Protein AF-A0A4W5L860-F1 (afdb_monomer_lite)

pLDDT: mean 75.14, std 16.26, range [28.67, 92.19]

Organism: NCBI:txid62062

Foldseek 3Di:
DDDPPDPPQDDPPPCVVVLVLQQDADPFFFPPADRDPCLVVVVLPPDDDDDDDDDPPPDQPQVVVQVVCCVVRPSDHRDGDRDDPVVDDPVVVVSDDDDDDDDDDDDDDPVVVVVVVVLVVVQVSCVSRSSHDHAAPDWDWDPPPHTDIDGDHDDALQPPPDAAEDEDAQQDFLLVVVCCQCVPPNRNFDFKWKWFQDPNDIDTQAGDPDPVVRVVNVVRRRPGCVRVVDDAQTWIFIDGPVNPPTTHIHTYHHPDD

Structure (mmCIF, N/CA/C/O backbone):
data_AF-A0A4W5L860-F1
#
_entry.id   AF-A0A4W5L860-F1
#
loop_
_atom_site.group_PDB
_atom_site.id
_atom_site.type_symbol
_atom_site.label_atom_id
_atom_site.label_alt_id
_atom_site.label_comp_id
_atom_site.label_asym_id
_atom_site.label_entity_id
_atom_site.label_seq_id
_atom_site.pdbx_PDB_ins_code
_atom_site.Cartn_x
_atom_site.Cartn_y
_atom_site.Cartn_z
_atom_site.occupancy
_atom_site.B_iso_or_equiv
_atom_site.auth_seq_id
_atom_site.auth_comp_id
_atom_site.auth_asym_id
_atom_site.auth_atom_id
_atom_site.pdbx_PDB_model_num
ATOM 1 N N . MET A 1 1 ? 29.764 -27.704 -31.185 1.00 33.00 1 MET A N 1
ATOM 2 C CA . MET A 1 1 ? 29.451 -26.271 -31.032 1.00 33.00 1 MET A CA 1
ATOM 3 C C . MET A 1 1 ? 28.029 -26.197 -30.517 1.00 33.00 1 MET A C 1
ATOM 5 O O . MET A 1 1 ? 27.113 -26.490 -31.273 1.00 33.00 1 MET A O 1
ATOM 9 N N . ALA A 1 2 ? 27.865 -25.991 -29.211 1.00 28.67 2 ALA A N 1
ATOM 10 C CA . ALA A 1 2 ? 26.550 -25.785 -28.621 1.00 28.67 2 ALA A CA 1
ATOM 11 C C . ALA A 1 2 ? 26.075 -24.397 -29.055 1.00 28.67 2 ALA A C 1
ATOM 13 O O . ALA A 1 2 ? 26.792 -23.416 -28.879 1.00 28.67 2 ALA A O 1
ATOM 14 N N . VAL A 1 3 ? 24.928 -24.346 -29.719 1.00 33.28 3 VAL A N 1
ATOM 15 C CA . VAL A 1 3 ? 24.241 -23.096 -30.033 1.00 33.28 3 VAL A CA 1
ATOM 16 C C . VAL A 1 3 ? 23.617 -22.641 -28.720 1.00 33.28 3 VAL A C 1
ATOM 18 O O . VAL A 1 3 ? 22.704 -23.304 -28.229 1.00 33.28 3 VAL A O 1
ATOM 21 N N . ASP A 1 4 ? 24.159 -21.578 -28.125 1.00 35.78 4 ASP A N 1
ATOM 22 C CA . ASP A 1 4 ? 23.530 -20.879 -27.006 1.00 35.78 4 ASP A CA 1
ATOM 23 C C . ASP A 1 4 ? 22.123 -20.466 -27.444 1.00 35.78 4 ASP A C 1
ATOM 25 O O . ASP A 1 4 ? 21.940 -19.609 -28.311 1.00 35.78 4 ASP A O 1
ATOM 29 N N . GLY A 1 5 ? 21.116 -21.131 -26.884 1.00 34.84 5 GLY A N 1
ATOM 30 C CA . GLY A 1 5 ? 19.716 -20.777 -27.059 1.00 34.84 5 GLY A CA 1
ATOM 31 C C . GLY A 1 5 ? 19.402 -19.531 -26.243 1.00 34.84 5 GLY A C 1
ATOM 32 O O . GLY A 1 5 ? 18.751 -19.632 -25.209 1.00 34.84 5 GLY A O 1
ATOM 33 N N . GLY A 1 6 ? 19.890 -18.370 -26.685 1.00 37.47 6 GLY A N 1
ATOM 34 C CA . GLY A 1 6 ? 19.494 -17.083 -26.123 1.00 37.47 6 GLY A CA 1
ATOM 35 C C . GLY A 1 6 ? 17.981 -16.914 -26.245 1.00 37.47 6 GLY A C 1
ATOM 36 O O . GLY A 1 6 ? 17.416 -17.108 -27.325 1.00 37.47 6 GLY A O 1
ATOM 37 N N . ASP A 1 7 ? 17.317 -16.589 -25.134 1.00 49.84 7 ASP A N 1
ATOM 38 C CA . ASP A 1 7 ? 15.890 -16.285 -25.118 1.00 49.84 7 ASP A CA 1
ATOM 39 C C . ASP A 1 7 ? 15.634 -15.143 -26.113 1.00 49.84 7 ASP A C 1
ATOM 41 O O . ASP A 1 7 ? 16.025 -14.000 -25.886 1.00 49.84 7 ASP A O 1
ATOM 45 N N . SER A 1 8 ? 15.007 -15.464 -27.251 1.00 53.81 8 SER A N 1
ATOM 46 C CA . SER A 1 8 ? 14.755 -14.580 -28.413 1.00 53.81 8 SER A CA 1
ATOM 47 C C . SER A 1 8 ? 14.013 -13.264 -28.110 1.00 53.81 8 SER A C 1
ATOM 49 O O . SER A 1 8 ? 13.670 -12.505 -29.015 1.00 53.81 8 SER A O 1
ATOM 51 N N . ARG A 1 9 ? 13.708 -13.014 -26.836 1.00 64.75 9 ARG A N 1
ATOM 52 C CA . ARG A 1 9 ? 12.918 -11.908 -26.305 1.00 64.75 9 ARG A CA 1
ATOM 53 C C . ARG A 1 9 ? 13.779 -10.810 -25.682 1.00 64.75 9 ARG A C 1
ATOM 55 O O . ARG A 1 9 ? 13.245 -9.724 -25.452 1.00 64.75 9 ARG A O 1
ATOM 62 N N . ASP A 1 10 ? 15.057 -11.057 -25.396 1.00 77.38 10 ASP A N 1
ATOM 63 C CA . ASP A 1 10 ? 15.979 -10.045 -24.873 1.00 77.38 10 ASP A CA 1
ATOM 64 C C . ASP A 1 10 ? 16.921 -9.553 -25.982 1.00 77.38 10 ASP A C 1
ATOM 66 O O . ASP A 1 10 ? 17.687 -10.328 -26.552 1.00 77.38 10 ASP A O 1
ATOM 70 N N . TRP A 1 11 ? 16.807 -8.274 -26.348 1.00 85.94 11 TRP A N 1
ATOM 71 C CA . TRP A 1 11 ? 17.615 -7.664 -27.407 1.00 85.94 11 TRP A CA 1
ATOM 72 C C . TRP A 1 11 ? 18.744 -6.827 -26.816 1.00 85.94 11 TRP A C 1
ATOM 74 O O . TRP A 1 11 ? 18.655 -6.327 -25.693 1.00 85.94 11 TRP A O 1
ATOM 84 N N . ASP A 1 12 ? 19.806 -6.631 -27.597 1.00 87.75 12 ASP A N 1
ATOM 85 C CA . ASP A 1 12 ? 20.970 -5.896 -27.118 1.00 87.75 12 ASP A CA 1
ATOM 86 C C . ASP A 1 12 ? 20.603 -4.472 -26.666 1.00 87.75 12 ASP A C 1
ATOM 88 O O . ASP A 1 12 ? 19.827 -3.749 -27.297 1.00 87.75 12 ASP A O 1
ATOM 92 N N . GLY A 1 13 ? 21.131 -4.092 -25.508 1.00 86.31 13 GLY A N 1
ATOM 93 C CA . GLY A 1 13 ? 20.874 -2.809 -24.871 1.00 86.31 13 GLY A CA 1
ATOM 94 C C . GLY A 1 13 ? 19.495 -2.618 -24.227 1.00 86.31 13 GLY A C 1
ATOM 95 O O . GLY A 1 13 ? 19.252 -1.549 -23.657 1.00 86.31 13 GLY A O 1
ATOM 96 N N . ARG A 1 14 ? 18.607 -3.623 -24.239 1.00 86.50 14 ARG A N 1
ATOM 97 C CA . ARG A 1 14 ? 17.259 -3.544 -23.645 1.00 86.50 14 ARG A CA 1
ATOM 98 C C . ARG A 1 14 ? 17.257 -3.040 -22.197 1.00 86.50 14 ARG A C 1
ATOM 100 O O . ARG A 1 14 ? 16.432 -2.203 -21.831 1.00 86.50 14 ARG A O 1
ATOM 107 N N . TRP A 1 15 ? 18.206 -3.511 -21.391 1.00 88.94 15 TRP A N 1
ATOM 108 C CA . TRP A 1 15 ? 18.298 -3.223 -19.955 1.00 88.94 15 TRP A CA 1
ATOM 109 C C . TRP A 1 15 ? 19.314 -2.134 -19.588 1.00 88.94 15 TRP A C 1
ATOM 111 O O . TRP A 1 15 ? 19.598 -1.932 -18.410 1.00 88.94 15 TRP A O 1
ATOM 121 N N . ASN A 1 16 ? 19.844 -1.387 -20.563 1.00 91.69 16 ASN A N 1
ATOM 122 C CA . ASN A 1 16 ? 20.923 -0.414 -20.342 1.00 91.69 16 ASN A CA 1
ATOM 123 C C . ASN A 1 16 ? 20.612 0.644 -19.275 1.00 91.69 16 ASN A C 1
ATOM 125 O O . ASN A 1 16 ? 21.513 1.093 -18.570 1.00 91.69 16 ASN A O 1
ATOM 129 N N . HIS A 1 17 ? 19.353 1.067 -19.150 1.00 92.19 17 HIS A N 1
ATOM 130 C CA . HIS A 1 17 ? 18.959 2.040 -18.129 1.00 92.19 17 HIS A CA 1
ATOM 13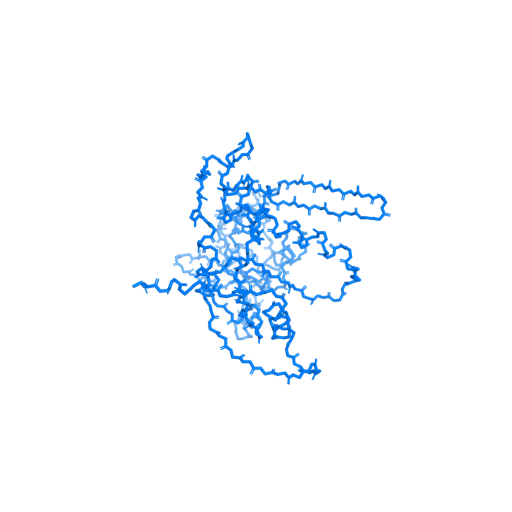1 C C . HIS A 1 17 ? 18.958 1.441 -16.722 1.00 92.19 17 HIS A C 1
ATOM 133 O O . HIS A 1 17 ? 19.384 2.112 -15.791 1.00 92.19 17 HIS A O 1
ATOM 139 N N . VAL A 1 18 ? 18.533 0.184 -16.579 1.00 89.06 18 VAL A N 1
ATOM 140 C CA . VAL A 1 18 ? 18.471 -0.519 -15.289 1.00 89.06 18 VAL A CA 1
ATOM 141 C C . VAL A 1 18 ? 19.875 -0.903 -14.824 1.00 89.06 18 VAL A C 1
ATOM 143 O O . VAL A 1 18 ? 20.243 -0.641 -13.682 1.00 89.06 18 VAL A O 1
ATOM 146 N N . LYS A 1 19 ? 20.701 -1.423 -15.739 1.00 87.88 19 LYS A N 1
ATOM 147 C CA . LYS A 1 19 ? 22.097 -1.807 -15.477 1.00 87.88 19 LYS A CA 1
ATOM 148 C C . LYS A 1 19 ? 22.927 -0.682 -14.863 1.00 87.88 19 LYS A C 1
ATOM 150 O O . LYS A 1 19 ? 23.717 -0.924 -13.962 1.00 87.88 19 LYS A O 1
ATOM 155 N N . LYS A 1 20 ? 22.701 0.571 -15.275 1.00 90.56 20 LYS A N 1
ATOM 156 C CA . LYS A 1 20 ? 23.398 1.738 -14.705 1.00 90.56 20 LYS A CA 1
ATOM 157 C C . LYS A 1 20 ? 23.212 1.890 -13.195 1.00 90.56 20 LYS A C 1
ATOM 159 O O . LYS A 1 20 ? 24.096 2.465 -12.573 1.00 90.56 20 LYS A O 1
ATOM 164 N N . PHE A 1 21 ? 22.097 1.413 -12.644 1.00 89.56 21 PHE A N 1
ATOM 165 C CA . PHE A 1 21 ? 21.825 1.450 -11.209 1.00 89.56 21 PHE A CA 1
ATOM 166 C C . PHE A 1 21 ? 22.299 0.182 -10.495 1.00 89.56 21 PHE A C 1
ATOM 168 O O . PHE A 1 21 ? 22.776 0.280 -9.376 1.00 89.56 21 PHE A O 1
ATOM 175 N N . LEU A 1 22 ? 22.206 -0.989 -11.134 1.00 88.19 22 LEU A N 1
ATOM 176 C CA . LEU A 1 22 ? 22.573 -2.273 -10.515 1.00 88.19 22 LEU A CA 1
ATOM 177 C C . LEU A 1 22 ? 24.079 -2.570 -10.548 1.00 88.19 22 LEU A C 1
ATOM 179 O O . LEU A 1 22 ? 24.592 -3.249 -9.670 1.00 88.19 22 LEU A O 1
ATOM 183 N N . GLU A 1 23 ? 24.797 -2.072 -11.552 1.00 88.94 23 GLU A N 1
ATOM 184 C CA . GLU A 1 23 ? 26.205 -2.425 -11.786 1.00 88.94 23 GLU A CA 1
ATOM 185 C C . GLU A 1 23 ? 27.183 -1.362 -11.263 1.00 88.94 23 GLU A C 1
ATOM 187 O O . GLU A 1 23 ? 28.398 -1.538 -11.349 1.00 88.94 23 GLU A O 1
ATOM 192 N N . ARG A 1 24 ? 26.684 -0.219 -10.774 1.00 87.75 24 ARG A N 1
ATOM 193 C CA . ARG A 1 24 ? 27.521 0.927 -10.393 1.00 87.75 24 ARG A CA 1
ATOM 194 C C . ARG A 1 24 ? 27.108 1.470 -9.028 1.00 87.75 24 ARG A C 1
ATOM 196 O O . ARG A 1 24 ? 25.951 1.854 -8.874 1.00 87.75 24 ARG A O 1
ATOM 203 N N . PRO A 1 25 ? 28.036 1.574 -8.063 1.00 87.62 25 PRO A N 1
ATOM 204 C CA . PRO A 1 25 ? 27.749 2.232 -6.800 1.00 87.62 25 PRO A CA 1
ATOM 205 C C . PRO A 1 25 ? 27.726 3.757 -6.972 1.00 87.62 25 PRO A C 1
ATOM 207 O O . PRO A 1 25 ? 28.255 4.314 -7.939 1.00 87.62 25 PRO A O 1
ATOM 210 N N . GLY A 1 26 ? 27.140 4.447 -6.000 1.00 89.19 26 GLY A N 1
ATOM 211 C CA . GLY A 1 26 ? 27.061 5.902 -5.961 1.00 89.19 26 GLY A CA 1
ATOM 212 C C . GLY A 1 26 ? 27.006 6.422 -4.524 1.00 89.19 26 GLY A C 1
ATOM 213 O O . GLY A 1 26 ? 26.764 5.656 -3.602 1.00 89.19 26 GLY A O 1
ATOM 214 N N . PRO A 1 27 ? 27.189 7.732 -4.304 1.00 91.19 27 PRO A N 1
ATOM 215 C CA . PRO A 1 27 ? 27.251 8.316 -2.958 1.00 91.19 27 PRO A CA 1
ATOM 216 C C . PRO A 1 27 ? 25.932 8.244 -2.166 1.00 91.19 27 PRO A C 1
ATOM 218 O O . PRO A 1 27 ? 25.914 8.575 -0.986 1.00 91.19 27 PRO A O 1
ATOM 221 N N . PHE A 1 28 ? 24.833 7.843 -2.810 1.00 91.12 28 PHE A N 1
ATOM 222 C CA . PHE A 1 28 ? 23.493 7.759 -2.222 1.00 91.12 28 PHE A CA 1
ATOM 223 C C . PHE A 1 28 ? 22.927 6.330 -2.221 1.00 91.12 28 PHE A C 1
ATOM 225 O O . PHE A 1 28 ? 21.720 6.153 -2.041 1.00 91.12 28 PHE A O 1
ATOM 232 N N . THR A 1 29 ? 23.762 5.319 -2.481 1.00 89.25 29 THR A N 1
ATOM 233 C CA . THR A 1 29 ? 23.318 3.922 -2.456 1.00 89.25 29 THR A CA 1
ATOM 234 C C . THR A 1 29 ? 22.977 3.479 -1.040 1.00 89.25 29 THR A C 1
ATOM 236 O O . THR A 1 29 ? 23.500 4.029 -0.068 1.00 89.25 29 THR A O 1
ATOM 239 N N . HIS A 1 30 ? 22.098 2.483 -0.912 1.00 88.25 30 HIS A N 1
ATOM 240 C CA . HIS A 1 30 ? 21.838 1.871 0.389 1.00 88.25 30 HIS A CA 1
ATOM 241 C C . HIS A 1 30 ? 23.140 1.271 0.958 1.00 88.25 30 HIS A C 1
ATOM 243 O O . HIS A 1 30 ? 23.958 0.783 0.174 1.00 88.25 30 HIS A O 1
ATOM 249 N N . PRO A 1 31 ? 23.349 1.271 2.288 1.00 87.12 31 PRO A N 1
ATOM 250 C CA . PRO A 1 31 ? 24.532 0.656 2.896 1.00 87.12 31 PRO A CA 1
ATOM 251 C C . PRO A 1 31 ? 24.731 -0.818 2.515 1.00 87.12 31 PRO A C 1
ATOM 253 O O . PRO A 1 31 ? 25.862 -1.248 2.326 1.00 87.12 31 PRO A O 1
ATOM 256 N N . ASP A 1 32 ? 23.631 -1.551 2.338 1.00 86.69 32 ASP A N 1
ATOM 257 C CA . ASP A 1 32 ? 23.636 -2.976 1.967 1.00 86.69 32 ASP A CA 1
ATOM 258 C C . ASP A 1 32 ? 23.661 -3.216 0.443 1.00 86.69 32 ASP A C 1
ATOM 260 O O . ASP A 1 32 ? 23.363 -4.315 -0.023 1.00 86.69 32 ASP A O 1
ATOM 264 N N . PHE A 1 33 ? 23.925 -2.183 -0.362 1.00 87.50 33 PHE A N 1
ATOM 265 C CA . PHE A 1 33 ? 23.982 -2.323 -1.814 1.00 87.50 33 PHE A CA 1
ATOM 266 C C . PHE A 1 33 ? 25.318 -2.904 -2.274 1.00 87.50 33 PHE A C 1
ATOM 268 O O . PHE A 1 33 ? 26.372 -2.304 -2.051 1.00 87.50 33 PHE A O 1
ATOM 275 N N . GLU A 1 34 ? 25.260 -3.999 -3.029 1.00 83.81 34 GLU A N 1
ATOM 276 C CA . GLU A 1 34 ? 26.416 -4.556 -3.726 1.00 83.81 34 GLU A CA 1
ATOM 277 C C . GLU A 1 34 ? 26.202 -4.499 -5.248 1.00 83.81 34 GLU A C 1
ATOM 279 O O . GLU A 1 34 ? 25.226 -5.060 -5.756 1.00 83.81 34 GLU A O 1
ATOM 284 N N . PRO A 1 35 ? 27.089 -3.827 -6.007 1.00 85.81 35 PRO A N 1
ATOM 285 C CA . PRO A 1 35 ? 26.964 -3.765 -7.455 1.00 85.81 35 PRO A CA 1
ATOM 286 C C . PRO A 1 35 ? 27.206 -5.148 -8.071 1.00 85.81 35 PRO A C 1
ATOM 288 O O . PRO A 1 35 ? 28.240 -5.770 -7.830 1.00 85.81 35 PRO A O 1
ATOM 291 N N . SER A 1 36 ? 26.280 -5.615 -8.907 1.00 81.81 36 SER A N 1
ATOM 292 C CA . SER A 1 36 ? 26.351 -6.947 -9.515 1.00 81.81 36 SER A CA 1
ATOM 293 C C . SER A 1 36 ? 25.802 -6.954 -10.940 1.00 81.81 36 SER A C 1
ATOM 295 O O . SER A 1 36 ? 24.754 -6.377 -11.231 1.00 81.81 36 SER A O 1
ATOM 297 N N . THR A 1 37 ? 26.498 -7.658 -11.837 1.00 75.38 37 THR A N 1
ATOM 298 C CA . THR A 1 37 ? 26.023 -7.942 -13.202 1.00 75.38 37 THR A CA 1
ATOM 299 C C . THR A 1 37 ? 24.983 -9.065 -13.237 1.00 75.38 37 THR A C 1
ATOM 301 O O . THR A 1 37 ? 24.286 -9.225 -14.237 1.00 75.38 37 THR A O 1
ATOM 304 N N . GLU A 1 38 ? 24.863 -9.834 -12.150 1.00 73.38 38 GLU A N 1
ATOM 305 C CA . GLU A 1 38 ? 23.920 -10.949 -12.002 1.00 73.38 38 GLU A CA 1
ATOM 306 C C . GLU A 1 38 ? 22.595 -10.517 -11.364 1.00 73.38 38 GLU A C 1
ATOM 308 O O . GLU A 1 38 ? 21.580 -11.169 -11.594 1.00 73.38 38 GLU A O 1
ATOM 313 N N . ALA A 1 39 ? 22.549 -9.371 -10.673 1.00 67.62 39 ALA A N 1
ATOM 314 C CA . ALA A 1 39 ? 21.332 -8.852 -10.034 1.00 67.62 39 ALA A CA 1
ATOM 315 C C . ALA A 1 39 ? 20.153 -8.667 -11.011 1.00 67.62 39 ALA A C 1
ATOM 317 O O . ALA A 1 39 ? 18.992 -8.714 -10.614 1.00 67.62 39 ALA A O 1
ATOM 318 N N . LEU A 1 40 ? 20.424 -8.479 -12.310 1.00 67.25 40 LEU A N 1
ATOM 319 C CA . LEU A 1 40 ? 19.384 -8.430 -13.342 1.00 67.25 40 LEU A CA 1
ATOM 320 C C . LEU A 1 40 ? 18.714 -9.803 -13.551 1.00 67.25 40 LEU A C 1
ATOM 322 O O . LEU A 1 40 ? 17.515 -9.868 -13.811 1.00 67.25 40 LEU A O 1
ATOM 326 N N . SER A 1 41 ? 19.470 -10.898 -13.428 1.00 62.19 41 SER A N 1
ATOM 327 C CA . SER A 1 41 ? 18.983 -12.268 -13.637 1.00 62.19 41 SER A CA 1
ATOM 328 C C . SER A 1 41 ? 18.002 -12.728 -12.549 1.00 62.19 41 SER A C 1
ATOM 330 O O . SER A 1 41 ? 17.086 -13.507 -12.832 1.00 62.19 41 SER A O 1
ATOM 332 N N . ASP A 1 42 ? 18.092 -12.154 -11.348 1.00 59.41 42 ASP A N 1
ATOM 333 C CA . ASP A 1 42 ? 17.152 -12.402 -10.251 1.00 59.41 42 ASP A CA 1
ATOM 334 C C . ASP A 1 42 ? 15.747 -11.849 -10.547 1.00 59.41 42 ASP A C 1
ATOM 336 O O . ASP A 1 42 ? 14.742 -12.443 -10.146 1.00 59.41 42 ASP A O 1
ATOM 340 N N . PHE A 1 43 ? 15.635 -10.778 -11.347 1.00 57.62 43 PHE A N 1
ATOM 341 C CA . PHE A 1 43 ? 14.334 -10.255 -11.792 1.00 57.62 43 PHE A CA 1
ATOM 342 C C . PHE A 1 43 ? 13.598 -11.209 -12.746 1.00 57.62 43 PHE A C 1
ATOM 344 O O . PHE A 1 43 ? 12.369 -11.158 -12.830 1.00 57.62 43 PHE A O 1
ATOM 351 N N . HIS A 1 44 ? 14.316 -12.092 -13.448 1.00 52.97 44 HIS A N 1
ATOM 352 C CA . HIS A 1 44 ? 13.722 -13.036 -14.401 1.00 52.97 44 HIS A CA 1
ATOM 353 C C . HIS A 1 44 ? 13.081 -14.266 -13.729 1.00 52.97 44 HIS A C 1
ATOM 355 O O . HIS A 1 44 ? 12.228 -14.907 -14.341 1.00 52.97 44 HIS A O 1
ATOM 361 N N . HIS A 1 45 ? 13.421 -14.574 -12.471 1.00 45.94 45 HIS A N 1
ATOM 362 C CA . HIS A 1 45 ? 13.001 -15.805 -11.782 1.00 45.94 45 HIS A CA 1
ATOM 363 C C . HIS A 1 45 ? 11.675 -15.703 -10.998 1.00 45.94 45 HIS A C 1
ATOM 365 O O . HIS A 1 45 ? 11.271 -16.655 -10.323 1.00 45.94 45 HIS A O 1
ATOM 371 N N . ILE A 1 46 ? 10.936 -14.593 -11.098 1.00 45.41 46 ILE A N 1
ATOM 372 C CA . ILE A 1 46 ? 9.626 -14.432 -10.439 1.00 45.41 46 ILE A CA 1
ATOM 373 C C . ILE A 1 46 ? 8.537 -15.140 -11.272 1.00 45.41 46 ILE A C 1
ATOM 375 O O . ILE A 1 46 ? 7.721 -14.509 -11.941 1.00 45.41 46 ILE A O 1
ATOM 379 N N . HIS A 1 47 ? 8.523 -16.474 -11.259 1.00 37.47 47 HIS A N 1
ATOM 380 C CA . HIS A 1 47 ? 7.629 -17.277 -12.102 1.00 37.47 47 HIS A CA 1
ATOM 381 C C . HIS A 1 47 ? 6.187 -17.398 -11.578 1.00 37.47 47 HIS A C 1
ATOM 383 O O . HIS A 1 47 ? 5.929 -17.558 -10.382 1.00 37.47 47 HIS A O 1
ATOM 389 N N . GLY A 1 48 ? 5.235 -17.410 -12.517 1.00 34.47 48 GLY A N 1
ATOM 390 C CA . GLY A 1 48 ? 3.852 -17.846 -12.316 1.00 34.47 48 GLY A CA 1
ATOM 391 C C . GLY A 1 48 ? 3.189 -18.207 -13.653 1.00 34.47 48 GLY A C 1
ATOM 392 O O . GLY A 1 48 ? 3.076 -17.378 -14.550 1.00 34.47 48 GLY A O 1
ATOM 393 N N . SER A 1 49 ? 2.819 -19.474 -13.823 1.00 31.05 49 SER A N 1
ATOM 394 C CA . SER A 1 49 ? 2.326 -20.108 -15.062 1.00 31.05 49 SER A CA 1
ATOM 395 C C . SER A 1 49 ? 1.100 -19.424 -15.706 1.00 31.05 49 SER A C 1
ATOM 397 O O . SER A 1 49 ? 0.245 -18.897 -15.002 1.00 31.05 49 SER A O 1
ATOM 399 N N . SER A 1 50 ? 1.015 -19.456 -17.048 1.00 35.66 50 SER A N 1
ATOM 400 C CA . SER A 1 50 ? 0.040 -18.720 -17.884 1.00 35.66 50 SER A CA 1
ATOM 401 C C . SER A 1 50 ? -0.760 -19.633 -18.836 1.00 35.66 50 SER A C 1
ATOM 403 O O . SER A 1 50 ? -0.266 -20.689 -19.232 1.00 35.66 50 SER A O 1
ATOM 405 N N . PHE A 1 51 ? -1.971 -19.203 -19.224 1.00 29.48 51 PHE A N 1
ATOM 406 C CA . PHE A 1 51 ? -2.822 -19.754 -20.297 1.00 29.48 51 PHE A CA 1
ATOM 407 C C . PHE A 1 51 ? -3.564 -18.593 -21.005 1.00 29.48 51 PHE A C 1
ATOM 409 O O . PHE A 1 51 ? -3.950 -17.635 -20.340 1.00 29.48 51 PHE A O 1
ATOM 416 N N . SER A 1 52 ? -3.750 -18.650 -22.334 1.00 37.62 52 SER A N 1
ATOM 417 C CA . SER A 1 52 ? -4.148 -17.510 -23.193 1.00 37.62 52 SER A CA 1
ATOM 418 C C . SER A 1 52 ? -5.508 -17.663 -23.908 1.00 37.62 52 SER A C 1
ATOM 420 O O . SER A 1 52 ? -5.900 -18.766 -24.285 1.00 37.62 52 SER A O 1
ATOM 422 N N . GLY A 1 53 ? -6.200 -16.535 -24.166 1.00 30.53 53 GLY A N 1
ATOM 423 C CA . GLY A 1 53 ? -7.356 -16.447 -25.085 1.00 30.53 53 GLY A CA 1
ATOM 424 C C . GLY A 1 53 ? -8.061 -15.069 -25.131 1.00 30.53 53 GLY A C 1
ATOM 425 O O . GLY A 1 53 ? -8.385 -14.503 -24.092 1.00 30.53 53 GLY A O 1
ATOM 426 N N . LEU A 1 54 ? -8.306 -14.529 -26.339 1.00 35.03 54 LEU A N 1
ATOM 427 C CA . LEU A 1 54 ? -8.835 -13.177 -26.640 1.00 35.03 54 LEU A CA 1
ATOM 428 C C . LEU A 1 54 ? -10.380 -13.041 -26.606 1.00 35.03 54 LEU A C 1
ATOM 430 O O . LEU A 1 54 ? -11.068 -13.813 -27.265 1.00 35.03 54 LEU A O 1
ATOM 434 N N . ALA A 1 55 ? -10.887 -11.966 -25.970 1.00 37.72 55 ALA A N 1
ATOM 435 C CA . ALA A 1 55 ? -12.125 -11.199 -26.271 1.00 37.72 55 ALA A CA 1
ATOM 436 C C . ALA A 1 55 ? -12.240 -10.002 -25.287 1.00 37.72 55 ALA A C 1
ATOM 438 O O . ALA A 1 55 ? -12.040 -10.199 -24.101 1.00 37.72 55 ALA A O 1
ATOM 439 N N . PHE A 1 56 ? -12.524 -8.758 -25.699 1.00 45.91 56 PHE A N 1
ATOM 440 C CA . PHE A 1 56 ? -12.244 -7.572 -24.845 1.00 45.91 56 PHE A CA 1
ATOM 441 C C . PHE A 1 56 ? -13.409 -6.979 -24.022 1.00 45.91 56 PHE A C 1
ATOM 443 O O . PHE A 1 56 ? -13.159 -6.141 -23.157 1.00 45.91 56 PHE A O 1
ATOM 450 N N . VAL A 1 57 ? -14.663 -7.396 -24.217 1.00 44.31 57 VAL A N 1
ATOM 451 C CA . VAL A 1 57 ? -15.818 -6.819 -23.493 1.00 44.31 57 VAL A CA 1
ATOM 452 C C . VAL A 1 57 ? -16.447 -7.872 -22.580 1.00 44.31 57 VAL A C 1
ATOM 454 O O . VAL A 1 57 ? -16.813 -8.945 -23.041 1.00 44.31 57 VAL A O 1
ATOM 457 N N . GLY A 1 58 ? -16.548 -7.570 -21.279 1.00 65.19 58 GLY A N 1
ATOM 458 C CA . GLY A 1 58 ? -17.128 -8.462 -20.259 1.00 65.19 58 GLY A CA 1
ATOM 459 C C . GLY A 1 58 ? -16.127 -9.338 -19.491 1.00 65.19 58 GLY A C 1
ATOM 460 O O . GLY A 1 58 ? -16.515 -9.976 -18.515 1.00 65.19 58 GLY A O 1
ATOM 461 N N . ARG A 1 59 ? -14.841 -9.342 -19.869 1.00 76.69 59 ARG A N 1
ATOM 462 C CA . ARG A 1 59 ? -13.789 -10.064 -19.132 1.00 76.69 59 ARG A CA 1
ATOM 463 C C . ARG A 1 59 ? -13.369 -9.348 -17.839 1.00 76.69 59 ARG A C 1
ATOM 465 O O . ARG A 1 59 ? -13.441 -8.114 -17.764 1.00 76.69 59 ARG A O 1
ATOM 472 N N . PRO A 1 60 ? -12.872 -10.095 -16.838 1.00 81.12 60 PRO A N 1
ATOM 473 C CA . PRO A 1 60 ? -12.245 -9.521 -15.657 1.00 81.12 60 PRO A CA 1
ATOM 474 C C . PRO A 1 60 ? -11.126 -8.531 -15.992 1.00 81.12 60 PRO A C 1
ATOM 476 O O . PRO A 1 60 ? -10.270 -8.783 -16.837 1.00 81.12 60 PRO A O 1
ATOM 479 N N . LYS A 1 61 ? -11.091 -7.401 -15.277 1.00 76.94 61 LYS A N 1
ATOM 480 C CA . LYS A 1 61 ? -10.072 -6.353 -15.485 1.00 76.94 61 LYS A CA 1
ATOM 481 C C . LYS A 1 61 ? -8.647 -6.856 -15.241 1.00 76.94 61 LYS A C 1
ATOM 483 O O . LYS A 1 61 ? -7.735 -6.373 -15.901 1.00 76.94 61 LYS A O 1
ATOM 488 N N . ALA A 1 62 ? -8.470 -7.787 -14.299 1.00 74.94 62 ALA A N 1
ATOM 489 C CA . ALA A 1 62 ? -7.171 -8.379 -13.989 1.00 74.94 62 ALA A CA 1
ATOM 490 C C . ALA A 1 62 ? -6.606 -9.127 -15.205 1.00 74.94 62 ALA A C 1
ATOM 492 O O . ALA A 1 62 ? -5.477 -8.863 -15.606 1.00 74.94 62 ALA A O 1
ATOM 493 N N . ASP A 1 63 ? -7.425 -9.970 -15.837 1.00 79.75 63 ASP A N 1
ATOM 494 C CA . ASP A 1 63 ? -7.022 -10.768 -16.999 1.00 79.75 63 ASP A CA 1
ATOM 495 C C . ASP A 1 63 ? -6.680 -9.881 -18.195 1.00 79.75 63 ASP A C 1
ATOM 497 O O . ASP A 1 63 ? -5.628 -10.032 -18.807 1.00 79.75 63 ASP A O 1
ATOM 501 N N . VAL A 1 64 ? -7.531 -8.891 -18.489 1.00 76.88 64 VAL A N 1
ATOM 502 C CA . VAL A 1 64 ? -7.297 -7.960 -19.605 1.00 76.88 64 VAL A CA 1
ATOM 503 C C . VAL A 1 64 ? -6.016 -7.148 -19.391 1.00 76.88 64 VAL A C 1
ATOM 505 O O . VAL A 1 64 ? -5.270 -6.916 -20.341 1.00 76.88 64 VAL A O 1
ATOM 508 N N . ALA A 1 65 ? -5.737 -6.728 -18.153 1.00 72.56 65 ALA A N 1
ATOM 509 C CA . ALA A 1 65 ? -4.510 -6.008 -17.827 1.00 72.56 65 ALA A CA 1
ATOM 510 C C . ALA A 1 65 ? -3.265 -6.898 -17.975 1.00 72.56 65 ALA A C 1
ATOM 512 O O . ALA A 1 65 ? -2.279 -6.463 -18.570 1.00 72.56 65 ALA A O 1
ATOM 513 N N . ALA A 1 66 ? -3.317 -8.139 -17.482 1.00 77.88 66 ALA A N 1
ATOM 514 C CA . ALA A 1 66 ? -2.214 -9.088 -17.599 1.00 77.88 66 ALA A CA 1
ATOM 515 C C . ALA A 1 66 ? -1.917 -9.433 -19.066 1.00 77.88 66 ALA A C 1
ATOM 517 O O . ALA A 1 66 ? -0.767 -9.342 -19.493 1.00 77.88 66 ALA A O 1
ATOM 518 N N . ASP A 1 67 ? -2.949 -9.733 -19.859 1.00 81.25 67 ASP A N 1
ATOM 519 C CA . ASP A 1 67 ? -2.821 -10.017 -21.292 1.00 81.25 67 ASP A CA 1
ATOM 520 C C . ASP A 1 67 ? -2.191 -8.836 -22.047 1.00 81.25 67 ASP A C 1
ATOM 522 O O . ASP A 1 67 ? -1.295 -9.010 -22.880 1.00 81.25 67 ASP A O 1
ATOM 526 N N . PHE A 1 68 ? -2.626 -7.611 -21.739 1.00 77.06 68 PHE A N 1
ATOM 527 C CA . PHE A 1 68 ? -2.079 -6.408 -22.357 1.00 77.06 68 PHE A CA 1
ATOM 528 C C . PHE A 1 68 ? -0.592 -6.222 -22.029 1.00 77.06 68 PHE A C 1
ATOM 530 O O . PHE A 1 68 ? 0.205 -5.975 -22.931 1.00 77.06 68 PHE A O 1
ATOM 537 N N . VAL A 1 69 ? -0.188 -6.375 -20.765 1.00 78.88 69 VAL A N 1
ATOM 538 C CA . VAL A 1 69 ? 1.223 -6.222 -20.372 1.00 78.88 69 VAL A CA 1
ATOM 539 C C . VAL A 1 69 ? 2.088 -7.334 -20.965 1.00 78.88 69 VAL A C 1
ATOM 541 O O . VAL A 1 69 ? 3.119 -7.035 -21.563 1.00 78.88 69 VAL A O 1
ATOM 544 N N . ASN A 1 70 ? 1.652 -8.590 -20.869 1.00 81.38 70 ASN A N 1
ATOM 545 C CA . ASN A 1 70 ? 2.401 -9.746 -21.369 1.00 81.38 70 ASN A CA 1
ATOM 546 C C . ASN A 1 70 ? 2.581 -9.710 -22.893 1.00 81.38 70 ASN A C 1
ATOM 548 O O . ASN A 1 70 ? 3.610 -10.143 -23.406 1.00 81.38 70 ASN A O 1
ATOM 552 N N . SER A 1 71 ? 1.601 -9.172 -23.626 1.00 83.44 71 SER A N 1
ATOM 553 C CA . SER A 1 71 ? 1.720 -8.974 -25.076 1.00 83.44 71 SER A CA 1
ATOM 554 C C . SER A 1 71 ? 2.591 -7.770 -25.445 1.00 83.44 71 SER A C 1
ATOM 556 O O . SER A 1 71 ? 3.278 -7.797 -26.465 1.00 83.44 71 SER A O 1
ATOM 558 N N . ARG A 1 72 ? 2.580 -6.709 -24.629 1.00 83.44 72 ARG A N 1
ATOM 559 C CA . ARG A 1 72 ? 3.287 -5.455 -24.919 1.00 83.44 72 ARG A CA 1
ATOM 560 C C . ARG A 1 72 ? 4.751 -5.456 -24.480 1.00 83.44 72 ARG A C 1
ATOM 562 O O . ARG A 1 72 ? 5.553 -4.773 -25.113 1.00 83.44 72 ARG A O 1
ATOM 569 N N . VAL A 1 73 ? 5.094 -6.174 -23.412 1.00 80.88 73 VAL A N 1
ATOM 570 C CA . VAL A 1 73 ? 6.436 -6.211 -22.812 1.00 80.88 73 VAL A CA 1
ATOM 571 C C . VAL A 1 73 ? 6.997 -7.635 -22.917 1.00 80.88 73 VAL A C 1
ATOM 573 O O . VAL A 1 73 ? 6.631 -8.497 -22.117 1.00 80.88 73 VAL A O 1
ATOM 576 N N . PRO A 1 74 ? 7.899 -7.910 -23.877 1.00 81.81 74 PRO A N 1
ATOM 577 C CA . PRO A 1 74 ? 8.424 -9.259 -24.096 1.00 81.81 74 PRO A CA 1
ATOM 578 C C . PRO A 1 74 ? 9.116 -9.824 -22.850 1.00 81.81 74 PRO A C 1
ATOM 580 O O . PRO A 1 74 ? 9.901 -9.135 -22.216 1.00 81.81 74 PRO A O 1
ATOM 583 N N . GLY A 1 75 ? 8.859 -11.073 -22.468 1.00 76.50 75 GLY A N 1
ATOM 584 C CA . GLY A 1 75 ? 9.471 -11.665 -21.266 1.00 76.50 75 GLY A CA 1
ATOM 585 C C . GLY A 1 75 ? 8.851 -11.218 -19.933 1.00 76.50 75 GLY A C 1
ATOM 586 O O . GLY A 1 75 ? 9.285 -11.686 -18.887 1.00 76.50 75 GLY A O 1
ATOM 587 N N . CYS A 1 76 ? 7.821 -10.364 -19.944 1.00 77.75 76 CYS A N 1
ATOM 588 C CA . CYS A 1 76 ? 7.003 -10.124 -18.758 1.00 77.75 76 CYS A CA 1
ATOM 589 C C . CYS A 1 76 ? 6.036 -11.299 -18.527 1.00 77.75 76 CYS A C 1
ATOM 591 O O . CYS A 1 76 ? 5.492 -11.857 -19.482 1.00 77.75 76 CYS A O 1
ATOM 593 N N . GLN A 1 77 ? 5.825 -11.668 -17.260 1.00 78.00 77 GLN A N 1
ATOM 594 C CA . GLN A 1 77 ? 4.932 -12.753 -16.847 1.00 78.00 77 GLN A CA 1
ATOM 595 C C . GLN A 1 77 ? 3.997 -12.279 -15.725 1.00 78.00 77 GLN A C 1
ATOM 597 O O . GLN A 1 77 ? 4.143 -12.626 -14.554 1.00 78.00 77 GLN A O 1
ATOM 602 N N . VAL A 1 78 ? 3.022 -11.449 -16.085 1.00 78.06 78 VAL A N 1
ATOM 603 C CA . VAL A 1 78 ? 1.952 -11.013 -15.184 1.00 78.06 78 VAL A CA 1
ATOM 604 C C . VAL A 1 78 ? 0.929 -12.135 -15.029 1.00 78.06 78 VAL A C 1
ATOM 606 O O . VAL A 1 78 ? 0.367 -12.600 -16.021 1.00 78.06 78 VAL A O 1
ATOM 609 N N . VAL A 1 79 ? 0.661 -12.534 -13.783 1.00 79.88 79 VAL A N 1
ATOM 610 C CA . VAL A 1 79 ? -0.403 -13.484 -13.423 1.00 79.88 79 VAL A CA 1
ATOM 611 C C . VAL A 1 79 ? -1.609 -12.707 -12.894 1.00 79.88 79 VAL A C 1
ATOM 613 O O . VAL A 1 79 ? -1.469 -11.985 -11.902 1.00 79.88 79 VAL A O 1
ATOM 616 N N . PRO A 1 80 ? -2.788 -12.814 -13.526 1.00 80.38 80 PRO A N 1
ATOM 617 C CA . PRO A 1 80 ? -3.981 -12.138 -13.045 1.00 80.38 80 PRO A CA 1
ATOM 618 C C . PRO A 1 80 ? -4.630 -12.895 -11.879 1.00 80.38 80 PRO A C 1
ATOM 620 O O . PRO A 1 80 ? -4.665 -14.123 -11.847 1.00 80.38 80 PRO A O 1
ATOM 623 N N . HIS A 1 81 ? -5.208 -12.144 -10.943 1.00 80.50 81 HIS A N 1
ATOM 624 C CA . HIS A 1 81 ? -6.044 -12.673 -9.867 1.00 80.50 81 HIS A CA 1
ATOM 625 C C . HIS A 1 81 ? -7.384 -11.929 -9.866 1.00 80.50 81 HIS A C 1
ATOM 627 O O . HIS A 1 81 ? -7.446 -10.749 -9.516 1.00 80.50 81 HIS A O 1
ATOM 633 N N . PHE A 1 82 ? -8.464 -12.601 -10.274 1.00 81.44 82 PHE A N 1
ATOM 634 C CA . PHE A 1 82 ? -9.821 -12.047 -10.250 1.00 81.44 82 PHE A CA 1
ATOM 635 C C . PHE A 1 82 ? -10.550 -12.416 -8.951 1.00 81.44 82 PHE A C 1
ATOM 637 O O . PHE A 1 82 ? -11.573 -13.094 -8.945 1.00 81.44 82 PHE A O 1
ATOM 644 N N . ASN A 1 83 ? -10.000 -11.951 -7.833 1.00 79.38 83 ASN A N 1
ATOM 645 C CA . ASN A 1 83 ? -10.520 -12.194 -6.491 1.00 79.38 83 ASN A CA 1
ATOM 646 C C . ASN A 1 83 ? -10.533 -10.889 -5.698 1.00 79.38 83 ASN A C 1
ATOM 648 O O . ASN A 1 83 ? -9.858 -9.916 -6.053 1.00 79.38 83 ASN A O 1
ATOM 652 N N . LYS A 1 84 ? -11.305 -10.853 -4.614 1.00 73.88 84 LYS A N 1
ATOM 653 C CA . LYS A 1 84 ? -11.188 -9.772 -3.641 1.00 73.88 84 LYS A CA 1
ATOM 654 C C . LYS A 1 84 ? -9.929 -9.999 -2.808 1.00 73.88 84 LYS A C 1
ATOM 656 O O . LYS A 1 84 ? -9.540 -11.133 -2.558 1.00 73.88 84 LYS A O 1
ATOM 661 N N . ILE A 1 85 ? -9.310 -8.922 -2.326 1.00 74.06 85 ILE A N 1
ATOM 662 C CA . ILE A 1 85 ? -8.117 -9.030 -1.468 1.00 74.06 85 ILE A CA 1
ATOM 663 C C . ILE A 1 85 ? -8.403 -9.827 -0.182 1.00 74.06 85 ILE A C 1
ATOM 665 O O . ILE A 1 85 ? -7.517 -10.488 0.346 1.00 74.06 85 ILE A O 1
ATOM 669 N N . GLN A 1 86 ? -9.649 -9.809 0.294 1.00 75.62 86 GLN A N 1
ATOM 670 C CA . GLN A 1 86 ? -10.077 -10.553 1.479 1.00 75.62 86 GLN A CA 1
ATOM 671 C C . GLN A 1 86 ? -10.178 -12.069 1.247 1.00 75.62 86 GLN A C 1
ATOM 673 O O . GLN A 1 86 ? -10.293 -12.811 2.215 1.00 75.62 86 GLN A O 1
ATOM 678 N N . ASP A 1 87 ? -10.144 -12.529 -0.007 1.00 79.56 87 ASP A N 1
ATOM 679 C CA . ASP A 1 87 ? -10.241 -13.956 -0.338 1.00 79.56 87 ASP A CA 1
ATOM 680 C C . ASP A 1 87 ? -8.891 -14.682 -0.164 1.00 79.56 87 ASP A C 1
ATOM 682 O O . ASP A 1 87 ? -8.832 -15.908 -0.253 1.00 79.56 87 ASP A O 1
ATOM 686 N N . PHE A 1 88 ? -7.802 -13.938 0.061 1.00 77.31 88 PHE A N 1
ATOM 687 C CA . PHE A 1 88 ? -6.451 -14.472 0.221 1.00 77.31 88 PHE A CA 1
ATOM 688 C C . PHE A 1 88 ? -5.992 -14.432 1.678 1.00 77.31 88 PHE A C 1
ATOM 690 O O . PHE A 1 88 ? -6.279 -13.489 2.413 1.00 77.31 88 PHE A O 1
ATOM 697 N N . ASP A 1 89 ? -5.226 -15.446 2.075 1.00 77.56 89 ASP A N 1
ATOM 698 C CA . ASP A 1 89 ? -4.658 -15.578 3.411 1.00 77.56 89 ASP A CA 1
ATOM 699 C C . ASP A 1 89 ? -3.218 -15.037 3.492 1.00 77.56 89 ASP A C 1
ATOM 701 O O . ASP A 1 89 ? -2.605 -14.621 2.504 1.00 77.56 89 ASP A O 1
ATOM 705 N N . GLU A 1 90 ? -2.641 -15.052 4.693 1.00 73.19 90 GLU A N 1
ATOM 706 C CA . GLU A 1 90 ? -1.277 -14.567 4.921 1.00 73.19 90 GLU A CA 1
ATOM 707 C C . GLU A 1 90 ? -0.234 -15.315 4.070 1.00 73.19 90 GLU A C 1
ATOM 709 O O . GLU A 1 90 ? 0.748 -14.721 3.624 1.00 73.19 90 GLU A O 1
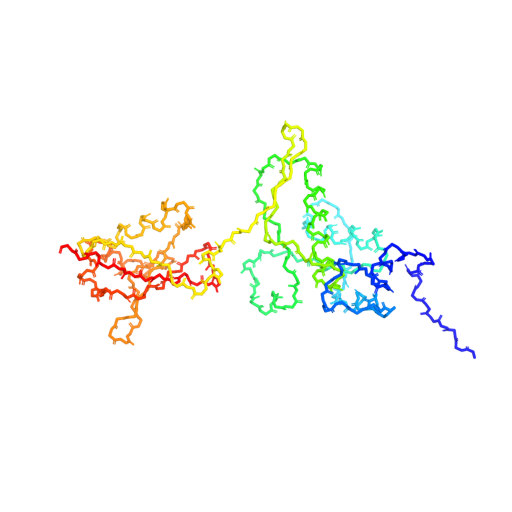ATOM 714 N N . SER A 1 91 ? -0.461 -16.602 3.784 1.00 77.06 91 SER A N 1
ATOM 715 C CA . SER A 1 91 ? 0.450 -17.433 2.986 1.00 77.06 91 SER A CA 1
ATOM 716 C C . SER A 1 91 ? 0.579 -16.948 1.536 1.00 77.06 91 SER A C 1
ATOM 718 O O . SER A 1 91 ? 1.639 -17.073 0.907 1.00 77.06 91 SER A O 1
ATOM 720 N N . PHE A 1 92 ? -0.495 -16.376 0.991 1.00 74.44 92 PHE A N 1
ATOM 721 C CA . PHE A 1 92 ? -0.495 -15.735 -0.315 1.00 74.44 92 PHE A CA 1
ATOM 722 C C . PHE A 1 92 ? 0.314 -14.433 -0.285 1.00 74.44 92 PHE A C 1
ATOM 724 O O . PHE A 1 92 ? 1.220 -14.247 -1.102 1.00 74.44 92 PHE A O 1
ATOM 731 N N . TYR A 1 93 ? 0.057 -13.570 0.702 1.00 69.44 93 TYR A N 1
ATOM 732 C CA . TYR A 1 93 ? 0.712 -12.264 0.820 1.00 69.44 93 TYR A CA 1
ATOM 733 C C . TYR A 1 93 ? 2.186 -12.337 1.221 1.00 69.44 93 TYR A C 1
ATOM 735 O O . TYR A 1 93 ? 2.970 -11.495 0.799 1.00 69.44 93 TYR A O 1
ATOM 743 N N . ARG A 1 94 ? 2.603 -13.359 1.975 1.00 64.06 94 ARG A N 1
ATOM 744 C CA . ARG A 1 94 ? 4.006 -13.551 2.377 1.00 64.06 94 ARG A CA 1
ATOM 745 C C . ARG A 1 94 ? 4.938 -13.804 1.185 1.00 64.06 94 ARG A C 1
ATOM 747 O O . ARG A 1 94 ? 6.132 -13.546 1.273 1.00 64.06 94 ARG A O 1
ATOM 754 N N . ARG A 1 95 ? 4.402 -14.298 0.063 1.00 54.84 95 ARG A N 1
ATOM 755 C CA . ARG A 1 95 ? 5.169 -14.630 -1.152 1.00 54.84 95 ARG A CA 1
ATOM 756 C C . ARG A 1 95 ? 5.250 -13.494 -2.181 1.00 54.84 95 ARG A C 1
ATOM 758 O O . ARG A 1 95 ? 5.937 -13.662 -3.186 1.00 54.84 95 ARG A O 1
ATOM 765 N N . LYS A 1 96 ? 4.537 -12.373 -2.004 1.00 55.41 96 LYS A N 1
ATOM 766 C CA . LYS A 1 96 ? 4.411 -11.314 -3.026 1.00 55.41 96 LYS A CA 1
ATOM 767 C C . LYS A 1 96 ? 4.525 -9.915 -2.410 1.00 55.41 96 LYS A C 1
ATOM 769 O O . LYS A 1 96 ? 3.952 -9.640 -1.363 1.00 55.41 96 LYS A O 1
ATOM 774 N N . CYS A 1 97 ? 5.241 -9.013 -3.086 1.00 45.59 97 CYS A N 1
ATOM 775 C CA . CYS A 1 97 ? 5.370 -7.614 -2.667 1.00 45.59 97 CYS A CA 1
ATOM 776 C C . CYS A 1 97 ? 4.009 -6.890 -2.763 1.00 45.59 97 CYS A C 1
ATOM 778 O O . CYS A 1 97 ? 3.262 -7.073 -3.728 1.00 45.59 97 CYS A O 1
ATOM 780 N N . ARG A 1 98 ? 3.664 -6.104 -1.737 1.00 45.72 98 ARG A N 1
ATOM 781 C CA . ARG A 1 98 ? 2.333 -5.510 -1.535 1.00 45.72 98 ARG A CA 1
ATOM 782 C C . ARG A 1 98 ? 2.118 -4.270 -2.409 1.00 45.72 98 ARG A C 1
ATOM 784 O O . ARG A 1 98 ? 2.542 -3.180 -2.049 1.00 45.72 98 ARG A O 1
ATOM 791 N N . LEU A 1 99 ? 1.354 -4.408 -3.490 1.00 40.72 99 LEU A N 1
ATOM 792 C CA . LEU A 1 99 ? 0.685 -3.284 -4.156 1.00 40.72 99 LEU A CA 1
ATOM 793 C C . LEU A 1 99 ? -0.785 -3.652 -4.379 1.00 40.72 99 LEU A C 1
ATOM 795 O O . LEU A 1 99 ? -1.090 -4.638 -5.044 1.00 40.72 99 LEU A O 1
ATOM 799 N N . CYS A 1 100 ? -1.702 -2.877 -3.801 1.00 39.72 100 CYS A N 1
ATOM 800 C CA . CYS A 1 100 ? -3.148 -3.075 -3.933 1.00 39.72 100 CYS A CA 1
ATOM 801 C C . CYS A 1 100 ? -3.807 -1.790 -4.446 1.00 39.72 100 CYS A C 1
ATOM 803 O O . CYS A 1 100 ? -3.469 -0.698 -3.998 1.00 39.72 100 CYS A O 1
ATOM 805 N N . VAL A 1 101 ? -4.786 -1.916 -5.348 1.00 42.62 101 VAL A N 1
ATOM 806 C CA . VAL A 1 101 ? -5.599 -0.790 -5.839 1.00 42.62 101 VAL A CA 1
ATOM 807 C C . VAL A 1 101 ? -7.053 -1.008 -5.427 1.00 42.62 101 VAL A C 1
ATOM 809 O O . VAL A 1 101 ? -7.717 -1.918 -5.924 1.00 42.62 101 VAL A O 1
ATOM 812 N N . VAL A 1 102 ? -7.568 -0.155 -4.540 1.00 32.00 102 VAL A N 1
ATOM 813 C CA . VAL A 1 102 ? -8.978 -0.161 -4.119 1.00 32.00 102 VAL A CA 1
ATOM 814 C C . VAL A 1 102 ? -9.769 0.817 -4.989 1.00 32.00 102 VAL A C 1
ATOM 816 O O . VAL A 1 102 ? -9.358 1.957 -5.179 1.00 32.00 102 VAL A O 1
ATOM 819 N N . LYS A 1 103 ? -10.922 0.394 -5.527 1.00 32.50 103 LYS A N 1
ATOM 820 C CA . LYS A 1 103 ? -11.800 1.265 -6.328 1.00 32.50 103 LYS A CA 1
ATOM 821 C C . LYS A 1 103 ? -12.986 1.769 -5.509 1.00 32.50 103 LYS A C 1
ATOM 823 O O . LYS A 1 103 ? -13.896 1.008 -5.194 1.00 32.50 103 LYS A O 1
ATOM 828 N N . ARG A 1 104 ? -13.015 3.079 -5.271 1.00 29.36 104 ARG A N 1
ATOM 829 C CA . ARG A 1 104 ? -14.240 3.889 -5.166 1.00 29.36 104 ARG A CA 1
ATOM 830 C C . ARG A 1 104 ? -14.177 4.926 -6.287 1.00 29.36 104 ARG A C 1
ATOM 832 O O . ARG A 1 104 ? -13.079 5.317 -6.674 1.00 29.36 104 ARG A O 1
ATOM 839 N N . ILE A 1 105 ? -15.314 5.302 -6.874 1.00 36.78 105 ILE A N 1
ATOM 840 C CA . ILE A 1 105 ? -15.326 6.279 -7.973 1.00 36.78 105 ILE A CA 1
ATOM 841 C C . ILE A 1 105 ? -14.944 7.640 -7.386 1.00 36.78 105 ILE A C 1
ATOM 843 O O . ILE A 1 105 ? -15.753 8.302 -6.748 1.00 36.78 105 ILE A O 1
ATOM 847 N N . ILE A 1 106 ? -13.683 8.004 -7.582 1.00 53.25 106 ILE A N 1
ATOM 848 C CA . ILE A 1 106 ? -13.104 9.316 -7.313 1.00 53.25 106 ILE A CA 1
ATOM 849 C C . ILE A 1 106 ? -12.738 9.877 -8.695 1.00 53.25 106 ILE A C 1
ATOM 851 O O . ILE A 1 106 ? -12.269 9.099 -9.536 1.00 53.25 106 ILE A O 1
ATOM 855 N N . PRO A 1 107 ? -12.975 11.169 -8.985 1.00 48.56 107 PRO A N 1
ATOM 856 C CA . PRO A 1 107 ? -12.526 11.784 -10.231 1.00 48.56 107 PRO A CA 1
ATOM 857 C C . PRO A 1 107 ? -11.048 11.464 -10.478 1.00 48.56 107 PRO A C 1
ATOM 859 O O . PRO A 1 107 ? -10.205 11.707 -9.619 1.00 48.56 107 PRO A O 1
ATOM 862 N N . ALA A 1 108 ? -10.739 10.870 -11.629 1.00 62.50 108 ALA A N 1
ATOM 863 C CA . ALA A 1 108 ? -9.409 10.355 -11.922 1.00 62.50 108 ALA A CA 1
ATOM 864 C C . ALA A 1 108 ? -8.934 10.877 -13.277 1.00 62.50 108 ALA A C 1
ATOM 866 O O . ALA A 1 108 ? -9.577 10.648 -14.301 1.00 62.50 108 ALA A O 1
ATOM 867 N N . VAL A 1 109 ? -7.786 11.551 -13.276 1.00 76.81 109 VAL A N 1
ATOM 868 C CA . VAL A 1 109 ? -7.086 11.991 -14.487 1.00 76.81 109 VAL A CA 1
ATOM 869 C C . VAL A 1 109 ? -5.841 11.123 -14.657 1.00 76.81 109 VAL A C 1
ATOM 871 O O . VAL A 1 109 ? -5.185 10.757 -13.680 1.00 76.81 109 VAL A O 1
ATOM 874 N N . ALA A 1 110 ? -5.515 10.765 -15.901 1.00 75.88 110 ALA A N 1
ATOM 875 C CA . ALA A 1 110 ? -4.398 9.870 -16.206 1.00 75.88 110 ALA A CA 1
ATOM 876 C C . ALA A 1 110 ? -3.047 10.379 -15.665 1.00 75.88 110 ALA A C 1
ATOM 878 O O . ALA A 1 110 ? -2.226 9.572 -15.240 1.00 75.88 110 ALA A O 1
ATOM 879 N N . SER A 1 111 ? -2.839 11.699 -15.627 1.00 80.50 111 SER A N 1
ATOM 880 C CA . SER A 1 111 ? -1.610 12.332 -15.135 1.00 80.50 111 SER A CA 1
ATOM 881 C C . SER A 1 111 ? -1.338 12.036 -13.659 1.00 80.50 111 SER A C 1
ATOM 883 O O . SER A 1 111 ? -0.246 11.584 -13.329 1.00 80.50 111 SER A O 1
ATOM 885 N N . THR A 1 112 ? -2.325 12.211 -12.774 1.00 81.75 112 THR A N 1
ATOM 886 C CA . THR A 1 112 ? -2.166 11.944 -11.334 1.00 81.75 112 THR A CA 1
ATOM 887 C C . THR A 1 112 ? -1.859 10.470 -11.075 1.00 81.75 112 THR A C 1
ATOM 889 O O . THR A 1 112 ? -0.942 10.151 -10.323 1.00 81.75 112 THR A O 1
ATOM 892 N N . ASN A 1 113 ? -2.558 9.561 -11.763 1.00 80.94 113 ASN A N 1
ATOM 893 C CA . ASN A 1 113 ? -2.296 8.125 -11.646 1.00 80.94 113 ASN A CA 1
ATOM 894 C C . ASN A 1 113 ? -0.904 7.746 -12.162 1.00 80.94 113 ASN A C 1
ATOM 896 O O . ASN A 1 113 ? -0.257 6.892 -11.566 1.00 80.94 113 ASN A O 1
ATOM 900 N N . ALA A 1 114 ? -0.433 8.378 -13.240 1.00 76.25 114 ALA A N 1
ATOM 901 C CA . ALA A 1 114 ? 0.900 8.130 -13.779 1.00 76.25 114 ALA A CA 1
ATOM 902 C C . ALA A 1 114 ? 2.003 8.582 -12.810 1.00 76.25 114 ALA A C 1
ATOM 904 O O . ALA A 1 114 ? 2.951 7.832 -12.596 1.00 76.25 114 ALA A O 1
ATOM 905 N N . VAL A 1 115 ? 1.863 9.759 -12.186 1.00 84.88 115 VAL A N 1
ATOM 906 C CA . VAL A 1 115 ? 2.844 10.268 -11.210 1.00 84.88 115 VAL A CA 1
ATOM 907 C C . VAL A 1 115 ? 2.916 9.363 -9.979 1.00 84.88 115 VAL A C 1
ATOM 909 O O . VAL A 1 115 ? 4.006 8.943 -9.594 1.00 84.88 115 VAL A O 1
ATOM 912 N N . ILE A 1 116 ? 1.770 8.999 -9.398 1.00 85.94 116 ILE A N 1
ATOM 913 C CA . ILE A 1 116 ? 1.739 8.116 -8.223 1.00 85.94 116 ILE A CA 1
ATOM 914 C C . ILE A 1 116 ? 2.249 6.712 -8.571 1.00 85.94 116 ILE A C 1
ATOM 916 O O . ILE A 1 116 ? 3.068 6.161 -7.841 1.00 85.94 116 ILE A O 1
ATOM 920 N N . ALA A 1 117 ? 1.842 6.141 -9.711 1.00 76.88 117 ALA A N 1
ATOM 921 C CA . ALA A 1 117 ? 2.331 4.832 -10.143 1.00 76.88 117 ALA A CA 1
ATOM 922 C C . ALA A 1 117 ? 3.847 4.831 -10.399 1.00 76.88 117 ALA A C 1
ATOM 924 O O . ALA A 1 117 ? 4.517 3.850 -10.071 1.00 76.88 117 ALA A O 1
ATOM 925 N N . ALA A 1 118 ? 4.399 5.920 -10.945 1.00 80.12 118 ALA A N 1
ATOM 926 C CA . ALA A 1 118 ? 5.838 6.081 -11.131 1.00 80.12 118 ALA A CA 1
ATOM 927 C C . ALA A 1 118 ? 6.582 6.149 -9.789 1.00 80.12 118 ALA A C 1
ATOM 929 O O . ALA A 1 118 ? 7.595 5.466 -9.630 1.00 80.12 118 ALA A O 1
ATOM 930 N N . ALA A 1 119 ? 6.058 6.898 -8.811 1.00 85.56 119 ALA A N 1
ATOM 931 C CA . ALA A 1 119 ? 6.614 6.946 -7.460 1.00 85.56 119 ALA A CA 1
ATOM 932 C C . ALA A 1 119 ? 6.608 5.552 -6.806 1.00 85.56 119 ALA A C 1
ATOM 934 O O . ALA A 1 119 ? 7.660 5.063 -6.404 1.00 85.56 119 ALA A O 1
ATOM 935 N N . CYS A 1 120 ? 5.468 4.849 -6.806 1.00 83.69 120 CYS A N 1
ATOM 936 C CA . CYS A 1 120 ? 5.375 3.496 -6.248 1.00 83.69 120 CYS A CA 1
ATOM 937 C C . CYS A 1 120 ? 6.312 2.498 -6.947 1.00 83.69 120 CYS A C 1
ATOM 939 O O . CYS A 1 120 ? 6.980 1.714 -6.279 1.00 83.69 120 CYS A O 1
ATOM 941 N N . SER A 1 121 ? 6.389 2.528 -8.282 1.00 83.94 121 SER A N 1
ATOM 942 C CA . SER A 1 121 ? 7.266 1.624 -9.046 1.00 83.94 121 SER A CA 1
ATOM 943 C C . SER A 1 121 ? 8.746 1.888 -8.757 1.00 83.94 121 SER A C 1
ATOM 945 O O . SER A 1 121 ? 9.542 0.952 -8.714 1.00 83.94 121 SER A O 1
ATOM 947 N N . THR A 1 122 ? 9.107 3.152 -8.520 1.00 86.69 122 THR A N 1
ATOM 948 C CA . THR A 1 122 ? 10.467 3.547 -8.134 1.00 86.69 122 THR A CA 1
ATOM 949 C C . THR A 1 122 ? 10.820 3.005 -6.752 1.00 86.69 122 THR A C 1
ATOM 951 O O . THR A 1 122 ? 11.883 2.417 -6.588 1.00 86.69 122 THR A O 1
ATOM 954 N N . GLU A 1 123 ? 9.925 3.132 -5.771 1.00 86.19 123 GLU A N 1
ATOM 955 C CA . GLU A 1 123 ? 10.165 2.605 -4.422 1.00 86.19 123 GLU A CA 1
ATOM 956 C C . GLU A 1 123 ? 10.242 1.076 -4.398 1.00 86.19 123 GLU A C 1
ATOM 958 O O . GLU A 1 123 ? 11.118 0.516 -3.745 1.00 86.19 123 GLU A O 1
ATOM 963 N N . VAL A 1 124 ? 9.418 0.386 -5.192 1.00 82.56 124 VAL A N 1
ATOM 964 C CA . VAL A 1 124 ? 9.534 -1.072 -5.370 1.00 82.56 124 VAL A CA 1
ATOM 965 C C . VAL A 1 124 ? 10.903 -1.439 -5.938 1.00 82.56 124 VAL A C 1
ATOM 967 O O . VAL A 1 124 ? 11.539 -2.365 -5.441 1.00 82.56 124 VAL A O 1
ATOM 970 N N . PHE A 1 125 ? 11.389 -0.703 -6.942 1.00 84.75 125 PHE A N 1
ATOM 971 C CA . PHE A 1 125 ? 12.718 -0.945 -7.499 1.00 84.75 125 PHE A CA 1
ATOM 972 C C . PHE A 1 125 ? 13.818 -0.753 -6.449 1.00 84.75 125 PHE A C 1
ATOM 974 O O . PHE A 1 125 ? 14.698 -1.605 -6.344 1.00 84.75 125 PHE A O 1
ATOM 981 N N . LYS A 1 126 ? 13.753 0.310 -5.638 1.00 86.50 126 LYS A N 1
ATOM 982 C CA . LYS A 1 126 ? 14.719 0.560 -4.557 1.00 86.50 126 LYS A CA 1
ATOM 983 C C . LYS A 1 126 ? 14.700 -0.535 -3.495 1.00 86.50 126 LYS A C 1
ATOM 985 O O . LYS A 1 126 ? 15.763 -1.008 -3.128 1.00 86.50 126 LYS A O 1
ATOM 990 N N . ILE A 1 127 ? 13.517 -0.965 -3.052 1.00 83.00 127 ILE A N 1
ATOM 991 C CA . ILE A 1 127 ? 13.361 -2.012 -2.028 1.00 83.00 127 ILE A CA 1
ATOM 992 C C . ILE A 1 127 ? 13.900 -3.355 -2.526 1.00 83.00 127 ILE A C 1
ATOM 994 O O . ILE A 1 127 ? 14.540 -4.078 -1.775 1.00 83.00 127 ILE A O 1
ATOM 998 N N . VAL A 1 128 ? 13.639 -3.706 -3.788 1.00 81.25 128 VAL A N 1
ATOM 999 C CA . VAL A 1 128 ? 14.084 -4.993 -4.346 1.00 81.25 128 VAL A CA 1
ATOM 1000 C C . VAL A 1 128 ? 15.583 -4.999 -4.629 1.00 81.25 128 VAL A C 1
ATOM 1002 O O . VAL A 1 128 ? 16.227 -6.026 -4.452 1.00 81.25 128 VAL A O 1
ATOM 1005 N N . SER A 1 129 ? 16.140 -3.878 -5.089 1.00 81.12 129 SER A N 1
ATOM 1006 C CA . SER A 1 129 ? 17.538 -3.829 -5.538 1.00 81.12 129 SER A CA 1
ATOM 1007 C C . SER A 1 129 ? 18.509 -3.216 -4.532 1.00 81.12 129 SER A C 1
ATOM 1009 O O . SER A 1 129 ? 19.707 -3.210 -4.793 1.00 81.12 129 SER A O 1
ATOM 1011 N N . ASN A 1 130 ? 18.015 -2.640 -3.433 1.00 84.81 130 ASN A N 1
ATOM 1012 C CA . ASN A 1 130 ? 18.785 -1.821 -2.492 1.00 84.81 130 ASN A CA 1
ATOM 1013 C C . ASN A 1 130 ? 19.603 -0.702 -3.165 1.00 84.81 130 ASN A C 1
ATOM 1015 O O . ASN A 1 130 ? 20.522 -0.155 -2.573 1.00 84.81 130 ASN A O 1
ATOM 1019 N N . THR A 1 131 ? 19.277 -0.297 -4.394 1.00 86.81 131 THR A N 1
ATOM 1020 C CA . THR A 1 131 ? 20.077 0.704 -5.125 1.00 86.81 131 THR A CA 1
ATOM 1021 C C . THR A 1 131 ? 20.057 2.081 -4.472 1.00 86.81 131 THR A C 1
ATOM 1023 O O . THR A 1 131 ? 21.006 2.842 -4.630 1.00 86.81 131 THR A O 1
ATOM 1026 N N . TYR A 1 132 ? 19.005 2.404 -3.718 1.00 90.06 132 TYR A N 1
ATOM 1027 C CA . TYR A 1 132 ? 18.877 3.639 -2.946 1.00 90.06 132 TYR A CA 1
ATOM 1028 C C . TYR A 1 132 ? 18.070 3.395 -1.675 1.00 90.06 132 TYR A C 1
ATOM 1030 O O . TYR A 1 132 ? 17.300 2.439 -1.589 1.00 90.06 132 TYR A O 1
ATOM 1038 N N . ILE A 1 133 ? 18.188 4.323 -0.726 1.00 88.00 133 ILE A N 1
ATOM 1039 C CA . ILE A 1 133 ? 17.334 4.367 0.461 1.00 88.00 133 ILE A CA 1
ATOM 1040 C C . ILE A 1 133 ? 15.869 4.593 0.021 1.00 88.00 133 ILE A C 1
ATOM 1042 O O . ILE A 1 133 ? 15.602 5.546 -0.730 1.00 88.00 133 ILE A O 1
ATOM 1046 N N . PRO A 1 134 ? 14.923 3.730 0.439 1.00 88.31 134 PRO A N 1
ATOM 1047 C CA . PRO A 1 134 ? 13.504 3.910 0.151 1.00 88.31 134 PRO A CA 1
ATOM 1048 C C . PRO A 1 134 ? 12.923 5.182 0.783 1.00 88.31 134 PRO A C 1
ATOM 1050 O O . PRO A 1 134 ? 13.444 5.716 1.762 1.00 88.31 134 PRO A O 1
ATOM 1053 N N . LEU A 1 135 ? 11.816 5.662 0.224 1.00 86.50 135 LEU A N 1
ATOM 1054 C CA . LEU A 1 135 ? 11.019 6.750 0.774 1.00 86.50 135 LEU A CA 1
ATOM 1055 C C . LEU A 1 135 ? 10.584 6.412 2.204 1.00 86.50 135 LEU A C 1
ATOM 1057 O O . LEU A 1 135 ? 10.024 5.346 2.464 1.00 86.50 135 LEU A O 1
ATOM 1061 N N . ASN A 1 136 ? 10.778 7.365 3.113 1.00 80.25 136 ASN A N 1
ATOM 1062 C CA . ASN A 1 136 ? 10.358 7.221 4.496 1.00 80.25 136 ASN A CA 1
ATOM 1063 C C . ASN A 1 136 ? 8.854 7.523 4.642 1.00 80.25 136 ASN A C 1
ATOM 1065 O O . ASN A 1 136 ? 8.449 8.670 4.812 1.00 80.25 136 ASN A O 1
ATOM 1069 N N . ASN A 1 137 ? 8.044 6.466 4.551 1.00 79.06 137 ASN A N 1
ATOM 1070 C CA . ASN A 1 137 ? 6.604 6.413 4.819 1.00 79.06 137 ASN A CA 1
ATOM 1071 C C . ASN A 1 137 ? 5.672 7.085 3.787 1.00 79.06 137 ASN A C 1
ATOM 1073 O O . ASN A 1 137 ? 5.023 6.368 3.023 1.00 79.06 137 ASN A O 1
ATOM 1077 N N . TYR A 1 138 ? 5.567 8.420 3.749 1.00 79.44 138 TYR A N 1
ATOM 1078 C CA . TYR A 1 138 ? 4.465 9.086 3.039 1.00 79.44 138 TYR A CA 1
ATOM 1079 C C . TYR A 1 138 ? 4.916 10.126 2.004 1.00 79.44 138 TYR A C 1
ATOM 1081 O O . TYR A 1 138 ? 5.855 10.891 2.222 1.00 79.44 138 TYR A O 1
ATOM 1089 N N . LEU A 1 139 ? 4.194 10.183 0.877 1.00 81.44 139 LEU A N 1
ATOM 1090 C CA . LEU A 1 139 ? 4.315 11.203 -0.171 1.00 81.44 139 LEU A CA 1
ATOM 1091 C C . LEU A 1 139 ? 2.924 11.758 -0.494 1.00 81.44 139 LEU A C 1
ATOM 1093 O O . LEU A 1 139 ? 2.033 11.029 -0.928 1.00 81.44 139 LEU A O 1
ATOM 1097 N N . VAL A 1 140 ? 2.764 13.069 -0.355 1.00 85.38 140 VAL A N 1
ATOM 1098 C CA . VAL A 1 140 ? 1.598 13.818 -0.825 1.00 85.38 140 VAL A CA 1
ATOM 1099 C C . VAL A 1 140 ? 1.941 14.477 -2.151 1.00 85.38 140 VAL A C 1
ATOM 1101 O O . VAL A 1 140 ? 2.996 15.091 -2.28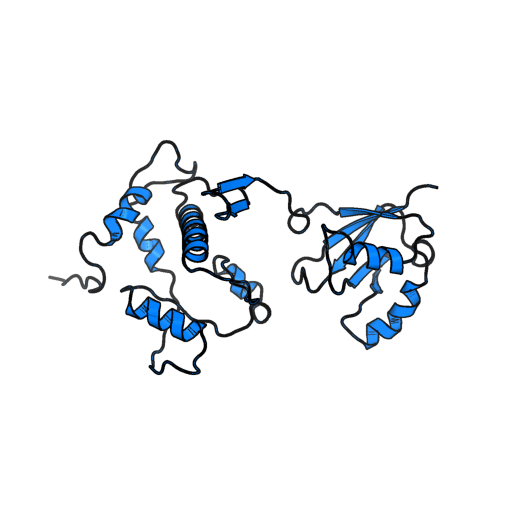3 1.00 85.38 140 VAL A O 1
ATOM 1104 N N . PHE A 1 141 ? 1.030 14.382 -3.118 1.00 84.44 141 PHE A N 1
ATOM 1105 C CA . PHE A 1 141 ? 1.130 15.034 -4.421 1.00 84.44 141 PHE A CA 1
ATOM 1106 C C . PHE A 1 141 ? -0.136 15.847 -4.692 1.00 84.44 141 PHE A C 1
ATOM 1108 O O . PHE A 1 141 ? -1.245 15.313 -4.624 1.00 84.44 141 PHE A O 1
ATOM 1115 N N . ASN A 1 142 ? 0.026 17.131 -5.008 1.00 83.75 142 ASN A N 1
ATOM 1116 C CA . ASN A 1 142 ? -1.060 18.052 -5.324 1.00 83.75 142 ASN A CA 1
ATOM 1117 C C . ASN A 1 142 ? -0.726 18.856 -6.593 1.00 83.75 142 ASN A C 1
ATOM 1119 O O . ASN A 1 142 ? 0.414 19.276 -6.789 1.00 83.75 142 ASN A O 1
ATOM 1123 N N . ILE A 1 143 ? -1.734 19.045 -7.451 1.00 86.38 143 ILE A N 1
ATOM 1124 C CA . ILE A 1 143 ? -1.638 19.758 -8.735 1.00 86.38 143 ILE A CA 1
ATOM 1125 C C . ILE A 1 143 ? -2.694 20.861 -8.910 1.00 86.38 143 ILE A C 1
ATOM 1127 O O . ILE A 1 143 ? -2.921 21.323 -10.026 1.00 86.38 143 ILE A O 1
ATOM 1131 N N . VAL A 1 144 ? -3.407 21.232 -7.839 1.00 82.31 144 VAL A N 1
ATOM 1132 C CA . VAL A 1 144 ? -4.475 22.245 -7.905 1.00 82.31 144 VAL A CA 1
ATOM 1133 C C . VAL A 1 144 ? -3.904 23.647 -8.127 1.00 82.31 144 VAL A C 1
ATOM 1135 O O . VAL A 1 144 ? -4.457 24.400 -8.923 1.00 82.31 144 VAL A O 1
ATOM 1138 N N . ASP A 1 145 ? -2.797 23.978 -7.462 1.00 80.25 145 ASP A N 1
ATOM 1139 C CA . ASP A 1 145 ? -2.089 25.251 -7.618 1.00 80.25 145 ASP A CA 1
ATOM 1140 C C . ASP A 1 145 ? -0.588 24.986 -7.793 1.00 80.25 145 ASP A C 1
ATOM 1142 O O . ASP A 1 145 ? 0.147 24.748 -6.833 1.00 80.25 145 ASP A O 1
ATOM 1146 N N . GLY A 1 146 ? -0.153 24.919 -9.052 1.00 83.44 146 GLY A N 1
ATOM 1147 C CA . GLY A 1 146 ? 1.193 24.470 -9.407 1.00 83.44 146 GLY A CA 1
ATOM 1148 C C . GLY A 1 146 ? 1.430 22.984 -9.112 1.00 83.44 146 GLY A C 1
ATOM 1149 O O . GLY A 1 146 ? 0.491 22.202 -8.993 1.00 83.44 146 GLY A O 1
ATOM 1150 N N . LEU A 1 147 ? 2.702 22.579 -9.040 1.00 87.00 147 LEU A N 1
ATOM 1151 C CA . LEU A 1 147 ? 3.106 21.223 -8.663 1.00 87.00 147 LEU A CA 1
ATOM 1152 C C . LEU A 1 147 ? 3.661 21.243 -7.242 1.00 87.00 147 LEU A C 1
ATOM 1154 O O . LEU A 1 147 ? 4.671 21.894 -6.979 1.00 87.00 147 LEU A O 1
ATOM 1158 N N . TYR A 1 148 ? 3.013 20.506 -6.345 1.00 85.56 148 TYR A N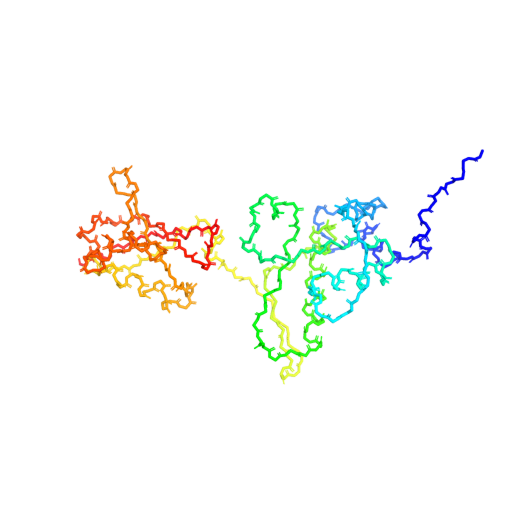 1
ATOM 1159 C CA . TYR A 1 148 ? 3.393 20.430 -4.943 1.00 85.56 148 TYR A CA 1
ATOM 1160 C C . TYR A 1 148 ? 3.566 18.977 -4.505 1.00 85.56 148 TYR A C 1
ATOM 1162 O O . TYR A 1 148 ? 2.672 18.145 -4.681 1.00 85.56 148 TYR A O 1
ATOM 1170 N N . THR A 1 149 ? 4.720 18.682 -3.910 1.00 86.19 149 THR A N 1
ATOM 1171 C CA . THR A 1 149 ? 5.026 17.391 -3.288 1.00 86.19 149 THR A CA 1
ATOM 1172 C C . THR A 1 149 ? 5.535 17.598 -1.874 1.00 86.19 149 THR A C 1
ATOM 1174 O O . THR A 1 149 ? 6.409 18.437 -1.661 1.00 86.19 149 THR A O 1
ATOM 1177 N N . TYR A 1 150 ? 5.045 16.801 -0.932 1.00 83.19 150 TYR A N 1
ATOM 1178 C CA . TYR A 1 150 ? 5.491 16.834 0.458 1.00 83.19 150 TYR A CA 1
ATOM 1179 C C . TYR A 1 150 ? 5.689 15.417 0.988 1.00 83.19 150 TYR A C 1
ATOM 1181 O O . TYR A 1 150 ? 4.844 14.553 0.764 1.00 83.19 150 TYR A O 1
ATOM 1189 N N . THR A 1 151 ? 6.805 15.180 1.671 1.00 81.81 151 THR A N 1
ATOM 1190 C CA . THR A 1 151 ? 7.142 13.890 2.282 1.00 81.81 151 THR A CA 1
ATOM 1191 C C . THR A 1 151 ? 7.240 14.047 3.785 1.00 81.81 151 THR A C 1
ATOM 1193 O O . THR A 1 151 ? 7.882 14.989 4.254 1.00 81.81 151 THR A O 1
ATOM 1196 N N . PHE A 1 152 ? 6.650 13.122 4.530 1.00 78.62 152 PHE A N 1
ATOM 1197 C CA . PHE A 1 152 ? 6.697 13.127 5.986 1.00 78.62 152 PHE A CA 1
ATOM 1198 C C . PHE A 1 152 ? 6.670 11.705 6.541 1.00 78.62 152 PHE A C 1
ATOM 1200 O O . PHE A 1 152 ? 6.233 10.763 5.877 1.00 78.62 152 PHE A O 1
ATOM 1207 N N . GLU A 1 153 ? 7.126 11.583 7.782 1.00 74.75 153 GLU A N 1
ATOM 1208 C CA . GLU A 1 153 ? 7.107 10.352 8.559 1.00 74.75 153 GLU A CA 1
ATOM 1209 C C . GLU A 1 153 ? 5.966 10.420 9.578 1.00 74.75 153 GLU A C 1
ATOM 1211 O O . GLU A 1 153 ? 5.917 11.332 10.402 1.00 74.75 153 GLU A O 1
ATOM 1216 N N . GLU A 1 154 ? 5.034 9.471 9.511 1.00 65.38 154 GLU A N 1
ATOM 1217 C CA . GLU A 1 154 ? 3.976 9.298 10.510 1.00 65.38 154 GLU A CA 1
ATOM 1218 C C . GLU A 1 154 ? 4.109 7.976 11.277 1.00 65.38 154 GLU A C 1
ATOM 1220 O O . GLU A 1 154 ? 4.436 6.931 10.713 1.00 65.38 154 GLU A O 1
ATOM 1225 N N . ASN A 1 155 ? 3.796 8.005 12.572 1.00 63.50 155 ASN A N 1
ATOM 1226 C CA . ASN A 1 155 ? 3.731 6.805 13.403 1.00 63.50 155 ASN A CA 1
ATOM 1227 C C . ASN A 1 155 ? 2.354 6.143 13.251 1.00 63.50 155 ASN A C 1
ATOM 1229 O O . ASN A 1 155 ? 1.324 6.779 13.466 1.00 63.50 155 ASN A O 1
ATOM 1233 N N . CYS A 1 156 ? 2.326 4.861 12.882 1.00 61.19 156 CYS A N 1
ATOM 1234 C CA . CYS A 1 156 ? 1.087 4.127 12.621 1.00 61.19 156 CYS A CA 1
ATOM 1235 C C . CYS A 1 156 ? 0.584 3.391 13.871 1.00 61.19 156 CYS A C 1
ATOM 1237 O O . CYS A 1 156 ? 1.283 2.517 14.378 1.00 61.19 156 CYS A O 1
ATOM 1239 N N . SER A 1 157 ? -0.661 3.653 14.282 1.00 61.97 157 SER A N 1
ATOM 1240 C CA . SER A 1 157 ? -1.346 2.992 15.409 1.00 61.97 157 SER A CA 1
ATOM 1241 C C . SER A 1 157 ? -1.594 1.489 15.219 1.00 61.97 157 SER A C 1
ATOM 1243 O O . SER A 1 157 ? -1.797 0.772 16.191 1.00 61.97 157 SER A O 1
ATOM 1245 N N . ALA A 1 158 ? -1.579 0.993 13.979 1.00 61.59 158 ALA A N 1
ATOM 1246 C CA . ALA A 1 158 ? -1.753 -0.431 13.679 1.00 61.59 158 ALA A CA 1
ATOM 1247 C C . ALA A 1 158 ? -0.425 -1.211 13.645 1.00 61.59 158 ALA A C 1
ATOM 1249 O O . ALA A 1 158 ? -0.415 -2.424 13.853 1.00 61.59 158 ALA A O 1
ATOM 1250 N N . CYS A 1 159 ? 0.688 -0.530 13.348 1.00 58.41 159 CYS A N 1
ATOM 1251 C CA . CYS A 1 159 ? 2.022 -1.133 13.255 1.00 58.41 159 CYS A CA 1
ATOM 1252 C C . CYS A 1 159 ? 2.838 -0.939 14.538 1.00 58.41 159 CYS A C 1
ATOM 1254 O O . CYS A 1 159 ? 3.773 -1.702 14.785 1.00 58.41 159 CYS A O 1
ATOM 1256 N N . SER A 1 160 ? 2.507 0.072 15.348 1.00 62.62 160 SER A N 1
ATOM 1257 C CA . SER A 1 160 ? 3.061 0.222 16.685 1.00 62.62 160 SER A CA 1
ATOM 1258 C C . SER A 1 160 ? 2.573 -0.943 17.541 1.00 62.62 160 SER A C 1
ATOM 1260 O O . SER A 1 160 ? 1.393 -1.027 17.859 1.00 62.62 160 SER A O 1
ATOM 1262 N N . GLN A 1 161 ? 3.476 -1.826 17.965 1.00 59.28 161 GLN A N 1
ATOM 1263 C CA . GLN A 1 161 ? 3.191 -2.861 18.974 1.00 59.28 161 GLN A CA 1
ATOM 1264 C C . GLN A 1 161 ? 2.993 -2.269 20.384 1.00 59.28 161 GLN A C 1
ATOM 1266 O O . GLN A 1 161 ? 3.151 -2.962 21.383 1.00 59.28 161 GLN A O 1
ATOM 1271 N N . VAL A 1 162 ? 2.716 -0.969 20.468 1.00 69.81 162 VAL A N 1
ATOM 1272 C CA . VAL A 1 162 ? 2.480 -0.248 21.711 1.00 69.81 162 VAL A CA 1
ATOM 1273 C C . VAL A 1 162 ? 0.967 -0.149 21.872 1.00 69.81 162 VAL A C 1
ATOM 1275 O O . VAL A 1 162 ? 0.321 0.388 20.965 1.00 69.81 162 VAL A O 1
ATOM 1278 N N . PRO A 1 163 ? 0.399 -0.673 22.971 1.00 74.88 163 PRO A N 1
ATOM 1279 C CA . PRO A 1 163 ? -1.012 -0.509 23.267 1.00 74.88 163 PRO A CA 1
ATOM 1280 C C . PRO A 1 163 ? -1.409 0.966 23.241 1.00 74.88 163 PRO A C 1
ATOM 1282 O O . PRO A 1 163 ? -0.671 1.831 23.713 1.00 74.88 163 PRO A O 1
ATOM 1285 N N . GLN A 1 164 ? -2.569 1.266 22.668 1.00 78.25 164 GLN A N 1
ATOM 1286 C CA . GLN A 1 164 ? -3.076 2.630 22.666 1.00 78.25 164 GLN A CA 1
ATOM 1287 C C . GLN A 1 164 ? -3.730 2.947 24.012 1.00 78.25 164 GLN A C 1
ATOM 1289 O O . GLN A 1 164 ? -4.665 2.259 24.422 1.00 78.25 164 GLN A O 1
ATOM 1294 N N . ASP A 1 165 ? -3.280 4.018 24.663 1.00 81.38 165 ASP A N 1
ATOM 1295 C CA . ASP A 1 165 ? -3.860 4.472 25.924 1.00 81.38 165 ASP A CA 1
ATOM 1296 C C . ASP A 1 165 ? -5.257 5.059 25.704 1.00 81.38 165 ASP A C 1
ATOM 1298 O O . ASP A 1 165 ? -5.441 6.068 25.013 1.00 81.38 165 ASP A O 1
ATOM 1302 N N . LEU A 1 166 ? -6.254 4.441 26.332 1.00 83.69 166 LEU A N 1
ATOM 1303 C CA . LEU A 1 166 ? -7.633 4.902 26.338 1.00 83.69 166 LEU A CA 1
ATOM 1304 C C . LEU A 1 166 ? -8.017 5.378 27.736 1.00 83.69 166 LEU A C 1
ATOM 1306 O O . LEU A 1 166 ? -8.032 4.598 28.686 1.00 83.69 166 LEU A O 1
ATOM 1310 N N . GLN A 1 167 ? -8.364 6.657 27.859 1.00 85.00 167 GLN A N 1
ATOM 1311 C CA . GLN A 1 167 ? -8.734 7.261 29.137 1.00 85.00 167 GLN A CA 1
ATOM 1312 C C . GLN A 1 167 ? -10.249 7.386 29.252 1.00 85.00 167 GLN A C 1
ATOM 1314 O O . GLN A 1 167 ? -10.874 8.153 28.519 1.00 85.00 167 GLN A O 1
ATOM 1319 N N . PHE A 1 168 ? -10.832 6.665 30.208 1.00 85.06 168 PHE A N 1
ATOM 1320 C CA . PHE A 1 168 ? -12.262 6.728 30.498 1.00 85.06 168 PHE A CA 1
ATOM 1321 C C . PHE A 1 168 ? -12.507 6.813 32.009 1.00 85.06 168 PHE A C 1
ATOM 1323 O O . PHE A 1 168 ? -11.744 6.248 32.796 1.00 85.06 168 PHE A O 1
ATOM 1330 N N . PRO A 1 169 ? -13.571 7.499 32.462 1.00 84.44 169 PRO A N 1
ATOM 1331 C CA . PRO A 1 169 ? -13.964 7.436 33.862 1.00 84.44 169 PRO A CA 1
ATOM 1332 C C . PRO A 1 169 ? -14.482 6.024 34.217 1.00 84.44 169 PRO A C 1
ATOM 1334 O O . PRO A 1 169 ? -15.110 5.374 33.381 1.00 84.44 169 PRO A O 1
ATOM 1337 N N . PRO A 1 170 ? -14.326 5.544 35.468 1.00 80.06 170 PRO A N 1
ATOM 1338 C CA . PRO A 1 170 ? -14.833 4.230 35.898 1.00 80.06 170 PRO A CA 1
ATOM 1339 C C . PRO A 1 170 ? -16.350 4.045 35.733 1.00 80.06 170 PRO A C 1
ATOM 1341 O O . PRO A 1 170 ? -16.846 2.918 35.683 1.00 80.06 170 PRO A O 1
ATOM 1344 N N . SER A 1 171 ? -17.089 5.156 35.694 1.00 85.06 171 SER A N 1
ATOM 1345 C CA . SER A 1 171 ? -18.535 5.208 35.475 1.00 85.06 171 SER A CA 1
ATOM 1346 C C . SER A 1 171 ? -18.939 5.159 34.001 1.00 85.06 171 SER A C 1
ATOM 1348 O O . SER A 1 171 ? -20.136 5.073 33.730 1.00 85.06 171 SER A O 1
ATOM 1350 N N . ALA A 1 172 ? -17.982 5.240 33.068 1.00 87.00 172 ALA A N 1
ATOM 1351 C CA . ALA A 1 172 ? -18.260 5.181 31.640 1.00 87.00 172 ALA A CA 1
ATOM 1352 C C . ALA A 1 172 ? -18.927 3.856 31.285 1.00 87.00 172 ALA A C 1
ATOM 1354 O O . ALA A 1 172 ? -18.599 2.792 31.830 1.00 87.00 172 ALA A O 1
ATOM 1355 N N . LYS A 1 173 ? -19.877 3.920 30.359 1.00 91.44 173 LYS A N 1
ATOM 1356 C CA . LYS A 1 173 ? -20.506 2.729 29.793 1.00 91.44 173 LYS A CA 1
ATOM 1357 C C . LYS A 1 173 ? -19.654 2.154 28.673 1.00 91.44 173 LYS A C 1
ATOM 1359 O O . LYS A 1 173 ? -18.946 2.878 27.980 1.00 91.44 173 LYS A O 1
ATOM 1364 N N . LEU A 1 174 ? -19.791 0.852 28.424 1.00 88.69 174 LEU A N 1
ATOM 1365 C CA . LEU A 1 174 ? -19.146 0.216 27.269 1.00 88.69 174 LEU A CA 1
ATOM 1366 C C . LEU A 1 174 ? -19.586 0.853 25.936 1.00 88.69 174 LEU A C 1
ATOM 1368 O O . LEU A 1 174 ? -18.801 0.905 24.993 1.00 88.69 174 LEU A O 1
ATOM 1372 N N . GLN A 1 175 ? -20.814 1.378 25.880 1.00 89.38 175 GLN A N 1
ATOM 1373 C CA . GLN A 1 175 ? -21.320 2.155 24.747 1.00 89.38 175 GLN A CA 1
ATOM 1374 C C . GLN A 1 175 ? -20.441 3.377 24.417 1.00 89.38 175 GLN A C 1
ATOM 1376 O O . GLN A 1 175 ? -20.152 3.604 23.248 1.00 89.38 175 GLN A O 1
ATOM 1381 N N . GLU A 1 176 ? -19.965 4.113 25.425 1.00 89.06 176 GLU A N 1
ATOM 1382 C CA . GLU A 1 176 ? -19.122 5.307 25.230 1.00 89.06 176 GLU A CA 1
ATOM 1383 C C . GLU A 1 176 ? -17.752 4.934 24.647 1.00 89.06 176 GLU A C 1
ATOM 1385 O O . GLU A 1 176 ? -17.207 5.647 23.807 1.00 89.06 176 GLU A O 1
ATOM 1390 N N . VAL A 1 177 ? -17.212 3.774 25.038 1.00 87.81 177 VAL A N 1
ATOM 1391 C CA . VAL A 1 177 ? -15.974 3.234 24.455 1.00 87.81 177 VAL A CA 1
ATOM 1392 C C . VAL A 1 177 ? -16.185 2.877 22.983 1.00 87.81 177 VAL A C 1
ATOM 1394 O O . VAL A 1 177 ? -15.336 3.172 22.146 1.00 87.81 177 VAL A O 1
ATOM 1397 N N . LEU A 1 178 ? -17.324 2.268 22.645 1.00 88.62 178 LEU A N 1
ATOM 1398 C CA . LEU A 1 178 ? -17.661 1.909 21.266 1.00 88.62 178 LEU A CA 1
ATOM 1399 C C . LEU A 1 178 ? -17.824 3.150 20.374 1.00 88.62 178 LEU A C 1
ATOM 1401 O O . LEU A 1 178 ? -17.323 3.177 19.248 1.00 88.62 178 LEU A O 1
ATOM 1405 N N . GLU A 1 179 ? -18.502 4.175 20.890 1.00 89.31 179 GLU A N 1
ATOM 1406 C CA . GLU A 1 179 ? -18.665 5.471 20.230 1.00 89.31 179 GLU A CA 1
ATOM 1407 C C . GLU A 1 179 ? -17.309 6.138 20.018 1.00 89.31 179 GLU A C 1
ATOM 1409 O O . GLU A 1 179 ? -16.996 6.510 18.891 1.00 89.31 179 GLU A O 1
ATOM 1414 N N . TYR A 1 180 ? -16.440 6.161 21.032 1.00 88.38 180 TYR A N 1
ATOM 1415 C CA . TYR A 1 180 ? -15.080 6.681 20.891 1.00 88.38 180 TYR A CA 1
ATOM 1416 C C . TYR A 1 180 ? -14.287 5.966 19.787 1.00 88.38 180 TYR A C 1
ATOM 1418 O O . TYR A 1 180 ? -13.677 6.623 18.947 1.00 88.38 180 TYR A O 1
ATOM 1426 N N . LEU A 1 181 ? -14.315 4.630 19.739 1.00 86.44 181 LEU A N 1
ATOM 1427 C CA . LEU A 1 181 ? -13.618 3.855 18.701 1.00 86.44 181 LEU A CA 1
ATOM 1428 C C . LEU A 1 181 ? -14.155 4.141 17.284 1.00 86.44 181 LEU A C 1
ATOM 1430 O O . LEU A 1 181 ? -13.421 4.004 16.302 1.00 86.44 181 LEU A O 1
ATOM 1434 N N . THR A 1 182 ? -15.423 4.543 17.179 1.00 86.12 182 THR A N 1
ATOM 1435 C CA . THR A 1 182 ? -16.108 4.829 15.910 1.00 86.12 182 THR A CA 1
ATOM 1436 C C . THR A 1 182 ? -15.914 6.284 15.465 1.00 86.12 182 THR A C 1
ATOM 1438 O O . THR A 1 182 ? -15.675 6.547 14.288 1.00 86.12 182 THR A O 1
ATOM 1441 N N . GLU A 1 183 ? -16.005 7.237 16.392 1.00 87.06 183 GLU A N 1
ATOM 1442 C CA . GLU A 1 183 ? -15.988 8.678 16.118 1.00 87.06 183 GLU A CA 1
ATOM 1443 C C . GLU A 1 183 ? -14.581 9.279 16.116 1.00 87.06 183 GLU A C 1
ATOM 1445 O O . GLU A 1 183 ? -14.344 10.296 15.458 1.00 87.06 183 GLU A O 1
ATOM 1450 N N . ASN A 1 184 ? -13.627 8.672 16.831 1.00 83.00 184 ASN A N 1
ATOM 1451 C CA . ASN A 1 184 ? -12.269 9.194 16.896 1.00 83.00 184 ASN A CA 1
ATOM 1452 C C . ASN A 1 184 ? -11.624 9.194 15.501 1.00 83.00 184 ASN A C 1
ATOM 1454 O O . ASN A 1 184 ? -11.515 8.156 14.842 1.00 83.00 184 ASN A O 1
ATOM 1458 N N . ALA A 1 185 ? -11.149 10.368 15.077 1.00 76.25 185 ALA A N 1
ATOM 1459 C CA . ALA A 1 185 ? -10.571 10.587 13.756 1.00 76.25 185 ALA A CA 1
ATOM 1460 C C . ALA A 1 185 ? -9.351 9.699 13.454 1.00 76.25 185 ALA A C 1
ATOM 1462 O O . ALA A 1 185 ? -9.095 9.413 12.287 1.00 76.25 185 ALA A O 1
ATOM 1463 N N . SER A 1 186 ? -8.628 9.245 14.479 1.00 73.06 186 SER A N 1
ATOM 1464 C CA . SER A 1 186 ? -7.468 8.362 14.346 1.00 73.06 186 SER A CA 1
ATOM 1465 C C . SER A 1 186 ? -7.833 6.883 14.183 1.00 73.06 186 SER A C 1
ATOM 1467 O O . SER A 1 186 ? -6.997 6.119 13.709 1.00 73.06 186 SER A O 1
ATOM 1469 N N . LEU A 1 187 ? -9.042 6.462 14.579 1.00 76.50 187 LEU A N 1
ATOM 1470 C CA . LEU A 1 187 ? -9.451 5.049 14.589 1.00 76.50 187 LEU A CA 1
ATOM 1471 C C . LEU A 1 187 ? -10.546 4.736 13.567 1.00 76.50 187 LEU A C 1
ATOM 1473 O O . LEU A 1 187 ? -10.419 3.743 12.854 1.00 76.50 187 LEU A O 1
ATOM 1477 N N . GLN A 1 188 ? -11.585 5.577 13.479 1.00 80.75 188 GLN A N 1
ATOM 1478 C CA . GLN A 1 188 ? -12.701 5.483 12.521 1.00 80.75 188 GLN A CA 1
ATOM 1479 C C . GLN A 1 188 ? -13.167 4.040 12.237 1.00 80.75 188 GLN A C 1
ATOM 1481 O O . GLN A 1 188 ? -13.378 3.646 11.081 1.00 80.75 188 GLN A O 1
ATOM 1486 N N . MET A 1 189 ? -13.294 3.230 13.293 1.00 82.75 189 MET A N 1
ATOM 1487 C CA . MET A 1 189 ? -13.681 1.826 13.166 1.00 82.75 189 MET A CA 1
ATOM 1488 C C . MET A 1 189 ? -15.143 1.724 12.734 1.00 82.75 189 MET A C 1
ATOM 1490 O O . MET A 1 189 ? -15.976 2.543 13.113 1.00 82.75 189 MET A O 1
ATOM 1494 N N . LYS A 1 190 ? -15.483 0.716 11.926 1.00 83.44 190 LYS A N 1
ATOM 1495 C CA . LYS A 1 190 ? -16.857 0.570 11.411 1.00 83.44 190 LYS A CA 1
ATOM 1496 C C . LYS A 1 190 ? -17.764 -0.241 12.317 1.00 83.44 190 LYS A C 1
ATOM 1498 O O . LYS A 1 190 ? -18.934 0.090 12.470 1.00 83.44 190 LYS A O 1
ATOM 1503 N N . SER A 1 191 ? -17.250 -1.349 12.826 1.00 83.56 191 SER A N 1
ATOM 1504 C CA . SER A 1 191 ? -17.985 -2.312 13.640 1.00 83.56 191 SER A CA 1
ATOM 1505 C C . SER A 1 191 ? -17.031 -2.940 14.663 1.00 83.56 191 SER A C 1
ATOM 1507 O O . SER A 1 191 ? -16.741 -4.140 14.574 1.00 83.56 191 SER A O 1
ATOM 1509 N N . PRO A 1 192 ? -16.491 -2.135 15.598 1.00 88.75 192 PRO A N 1
ATOM 1510 C CA . PRO A 1 192 ? -15.498 -2.613 16.544 1.00 88.75 192 PRO A CA 1
ATOM 1511 C C . PRO A 1 192 ? -16.065 -3.705 17.450 1.00 88.75 192 PRO A C 1
ATOM 1513 O O . PRO A 1 192 ? -17.176 -3.619 17.977 1.00 88.75 192 PRO A O 1
ATOM 1516 N N . SER A 1 193 ? -15.265 -4.743 17.648 1.00 87.69 193 SER A N 1
ATOM 1517 C CA . SER A 1 193 ? -15.525 -5.826 18.585 1.00 87.69 193 SER A CA 1
ATOM 1518 C C . SER A 1 193 ? -14.505 -5.786 19.704 1.00 87.69 193 SER A C 1
ATOM 1520 O O . SER A 1 193 ? -13.313 -5.648 19.452 1.00 87.69 193 SER A O 1
ATOM 1522 N N . ILE A 1 194 ? -14.980 -5.877 20.943 1.00 90.12 194 ILE A N 1
ATOM 1523 C CA . ILE A 1 194 ? -14.166 -5.653 22.135 1.00 90.12 194 ILE A CA 1
ATOM 1524 C C . ILE A 1 194 ? -14.119 -6.946 22.940 1.00 90.12 194 ILE A C 1
ATOM 1526 O O . ILE A 1 194 ? -15.149 -7.505 23.343 1.00 90.12 194 ILE A O 1
ATOM 1530 N N . THR A 1 195 ? -12.904 -7.411 23.198 1.00 89.25 195 THR A N 1
ATOM 1531 C CA . THR A 1 195 ? -12.624 -8.585 24.021 1.00 89.25 195 THR A CA 1
ATOM 1532 C C . THR A 1 195 ? -11.624 -8.225 25.111 1.00 89.25 195 THR A C 1
ATOM 1534 O O . THR A 1 195 ? -10.750 -7.388 24.907 1.00 89.25 195 THR A O 1
ATOM 1537 N N . ALA A 1 196 ? -11.774 -8.836 26.282 1.00 89.38 196 ALA A N 1
ATOM 1538 C CA . ALA A 1 196 ? -10.898 -8.609 27.425 1.00 89.38 196 ALA A CA 1
ATOM 1539 C C . ALA A 1 196 ? -10.553 -9.938 28.093 1.00 89.38 196 ALA A C 1
ATOM 1541 O O . ALA A 1 196 ? -11.360 -10.873 28.101 1.00 89.38 196 ALA A O 1
ATOM 1542 N N . THR A 1 197 ? -9.369 -10.023 28.687 1.00 85.25 197 THR A N 1
ATOM 1543 C CA . THR A 1 197 ? -8.978 -11.174 29.506 1.00 85.25 197 THR A CA 1
ATOM 1544 C C . THR A 1 197 ? -9.340 -10.884 30.957 1.00 85.25 197 THR A C 1
ATOM 1546 O O . THR A 1 197 ? -8.685 -10.074 31.603 1.00 85.25 197 THR A O 1
ATOM 1549 N N . LEU A 1 198 ? -10.393 -11.523 31.469 1.00 81.38 198 LEU A N 1
ATOM 1550 C CA . LEU A 1 198 ? -10.870 -11.366 32.846 1.00 81.38 198 LEU A CA 1
ATOM 1551 C C . LEU A 1 198 ? -10.624 -12.664 33.610 1.00 81.38 198 LEU A C 1
ATOM 1553 O O . LEU A 1 198 ? -11.027 -13.731 33.149 1.00 81.38 198 LEU A O 1
ATOM 1557 N N . GLU A 1 199 ? -9.957 -12.584 34.764 1.00 77.56 199 GLU A N 1
ATOM 1558 C CA . GLU A 1 199 ? -9.670 -13.747 35.627 1.00 77.56 199 GLU A CA 1
ATOM 1559 C C . GLU A 1 199 ? -9.022 -14.930 34.866 1.00 77.56 199 GLU A C 1
ATOM 1561 O O . GLU A 1 199 ? -9.343 -16.098 35.085 1.00 77.56 199 GLU A O 1
ATOM 1566 N N . GLY A 1 200 ? -8.138 -14.629 33.907 1.00 75.44 200 GLY A N 1
ATOM 1567 C CA . GLY A 1 200 ? -7.456 -15.633 33.079 1.00 75.44 200 GLY A CA 1
ATOM 1568 C C . GLY A 1 200 ? -8.315 -16.269 31.977 1.00 75.44 200 GLY A C 1
ATOM 1569 O O . GLY A 1 200 ? -7.858 -17.199 31.315 1.00 75.44 200 GLY A O 1
ATOM 1570 N N . LYS A 1 201 ? -9.544 -15.787 31.747 1.00 82.06 201 LYS A N 1
ATOM 1571 C CA . LYS A 1 201 ? -10.420 -16.230 30.653 1.00 82.06 201 LYS A CA 1
ATOM 1572 C C . LYS A 1 201 ? -10.695 -15.090 29.679 1.00 82.06 201 LYS A C 1
ATOM 1574 O O . LYS A 1 201 ? -11.049 -13.983 30.079 1.00 82.06 201 LYS A O 1
ATOM 1579 N N . HIS A 1 202 ? -10.607 -15.379 28.384 1.00 83.38 202 HIS A N 1
ATOM 1580 C CA . HIS A 1 202 ? -11.037 -14.438 27.354 1.00 83.38 202 HIS A CA 1
ATOM 1581 C C . HIS A 1 202 ? -12.560 -14.299 27.383 1.00 83.38 202 HIS A C 1
ATOM 1583 O O . HIS A 1 202 ? -13.295 -15.268 27.181 1.00 83.38 202 HIS A O 1
ATOM 1589 N N . LYS A 1 203 ? -13.033 -13.082 27.643 1.00 86.56 203 LYS A N 1
ATOM 1590 C CA . LYS A 1 203 ? -14.448 -12.730 27.665 1.00 86.56 203 LYS A CA 1
ATOM 1591 C C . LYS A 1 203 ? -14.727 -11.715 26.566 1.00 86.56 203 LYS A C 1
ATOM 1593 O O . LYS A 1 203 ? -14.126 -10.645 26.505 1.00 86.56 203 LYS A O 1
ATOM 1598 N N . THR A 1 204 ? -15.686 -12.042 25.712 1.00 89.69 204 THR A N 1
ATOM 1599 C CA . THR A 1 204 ? -16.218 -11.100 24.728 1.00 89.69 204 THR A CA 1
ATOM 1600 C C . THR A 1 204 ? -17.114 -10.092 25.438 1.00 89.69 204 THR A C 1
ATOM 1602 O O . THR A 1 204 ? -18.126 -10.474 26.030 1.00 89.69 204 THR A O 1
ATOM 1605 N N . LEU A 1 205 ? -16.736 -8.813 25.398 1.00 88.94 205 LEU A N 1
ATOM 1606 C CA . LEU A 1 205 ? -17.532 -7.733 25.978 1.00 88.94 205 LEU A CA 1
ATOM 1607 C C . LEU A 1 205 ? -18.654 -7.333 25.023 1.00 88.94 205 LEU A C 1
ATOM 1609 O O . LEU A 1 205 ? -19.807 -7.251 25.450 1.00 88.94 205 LEU A O 1
ATOM 1613 N N . TYR A 1 206 ? -18.317 -7.167 23.740 1.00 90.94 206 TYR A N 1
ATOM 1614 C CA . TYR A 1 206 ? -19.255 -6.848 22.668 1.00 90.94 206 TYR A CA 1
ATOM 1615 C C . TYR A 1 206 ? -18.746 -7.345 21.308 1.00 90.94 206 TYR A C 1
ATOM 1617 O O . TYR A 1 206 ? -17.566 -7.195 20.992 1.00 90.94 206 TYR A O 1
ATOM 1625 N N . LEU A 1 207 ? -19.632 -7.940 20.504 1.00 87.50 207 LEU A N 1
ATOM 1626 C CA . LEU A 1 207 ? -19.330 -8.411 19.149 1.00 87.50 207 LEU A CA 1
ATOM 1627 C C . LEU A 1 207 ? -20.572 -8.271 18.262 1.00 87.50 207 LEU A C 1
ATOM 1629 O O . LEU A 1 207 ? -21.576 -8.929 18.514 1.00 87.50 207 LEU A O 1
ATOM 1633 N N . GLN A 1 208 ? -20.477 -7.465 17.204 1.00 82.44 208 GLN A N 1
ATOM 1634 C CA . GLN A 1 208 ? -21.590 -7.206 16.279 1.00 82.44 208 GLN A CA 1
ATOM 1635 C C . GLN A 1 208 ? -21.609 -8.142 15.055 1.00 82.44 208 GLN A C 1
ATOM 1637 O O . GLN A 1 208 ? -22.620 -8.272 14.375 1.00 82.44 208 GLN A O 1
ATOM 1642 N N . THR A 1 209 ? -20.499 -8.813 14.745 1.00 82.06 209 THR A N 1
ATOM 1643 C CA . THR A 1 209 ? -20.365 -9.607 13.509 1.00 82.06 209 THR A CA 1
ATOM 1644 C C . THR A 1 209 ? -21.186 -10.898 13.506 1.00 82.06 209 THR A C 1
ATOM 1646 O O . THR A 1 209 ? -21.530 -11.400 12.438 1.00 82.06 209 THR A O 1
ATOM 1649 N N . VAL A 1 210 ? -21.511 -11.446 14.682 1.00 85.25 210 VAL A N 1
ATOM 1650 C CA . VAL A 1 210 ? -22.246 -12.709 14.836 1.00 85.25 210 VAL A CA 1
ATOM 1651 C C . VAL A 1 210 ? -23.517 -12.458 15.643 1.00 85.25 210 VAL A C 1
ATOM 1653 O O . VAL A 1 210 ? -23.439 -12.256 16.852 1.00 85.25 210 VAL A O 1
ATOM 1656 N N . ALA A 1 211 ? -24.685 -12.541 14.997 1.00 84.62 211 ALA A N 1
ATOM 1657 C CA . ALA A 1 211 ? -25.982 -12.185 15.592 1.00 84.62 211 ALA A CA 1
ATOM 1658 C C . ALA A 1 211 ? -26.275 -12.896 16.930 1.00 84.62 211 ALA A C 1
ATOM 1660 O O . ALA A 1 211 ? -26.739 -12.277 17.882 1.00 84.62 211 ALA A O 1
ATOM 1661 N N . SER A 1 212 ? -25.925 -14.182 17.050 1.00 87.19 212 SER A N 1
ATOM 1662 C CA . SER A 1 212 ? -26.132 -14.945 18.290 1.00 87.19 212 SER A CA 1
ATOM 1663 C C . SER A 1 212 ? -25.259 -14.470 19.458 1.00 87.19 212 SER A C 1
ATOM 1665 O O . SER A 1 212 ? -25.639 -14.615 20.620 1.00 87.19 212 SER A O 1
ATOM 1667 N N . ILE A 1 213 ? -24.076 -13.918 19.174 1.00 86.62 213 ILE A N 1
ATOM 1668 C CA . ILE A 1 213 ? -23.170 -13.362 20.186 1.00 86.62 213 ILE A CA 1
ATOM 1669 C C . ILE A 1 213 ? -23.554 -11.911 20.473 1.00 86.62 213 ILE A C 1
ATOM 1671 O O . ILE A 1 213 ? -23.507 -11.488 21.629 1.00 86.62 213 ILE A O 1
ATOM 1675 N N . GLU A 1 214 ? -23.997 -11.172 19.459 1.00 89.19 214 GLU A N 1
ATOM 1676 C CA . GLU A 1 214 ? -24.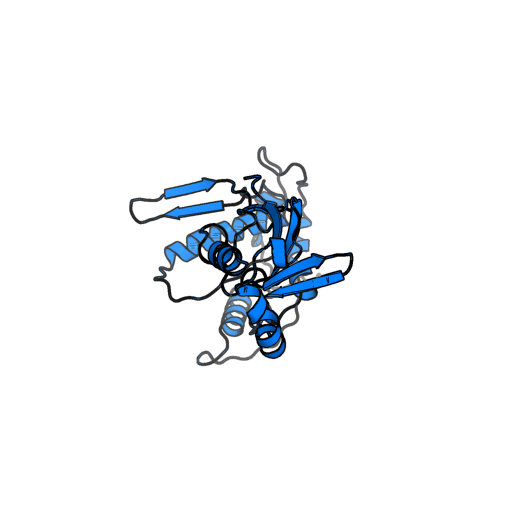495 -9.808 19.603 1.00 89.19 214 GLU A CA 1
ATOM 1677 C C . GLU A 1 214 ? -25.683 -9.765 20.568 1.00 89.19 214 GLU A C 1
ATOM 1679 O O . GLU A 1 214 ? -25.641 -9.030 21.548 1.00 89.19 214 GLU A O 1
ATOM 1684 N N . GLU A 1 215 ? -26.696 -10.615 20.382 1.00 88.12 215 GLU A N 1
ATOM 1685 C CA . GLU A 1 215 ? -27.861 -10.676 21.278 1.00 88.12 215 GLU A CA 1
ATOM 1686 C C . GLU A 1 215 ? -27.465 -10.948 22.737 1.00 88.12 215 GLU A C 1
ATOM 1688 O O . GLU A 1 215 ? -28.039 -10.378 23.667 1.00 88.12 215 GLU A O 1
ATOM 1693 N N . ARG A 1 216 ? -26.435 -11.776 22.948 1.00 88.44 216 ARG A N 1
ATOM 1694 C CA . ARG A 1 216 ? -25.923 -12.129 24.281 1.00 88.44 216 ARG A CA 1
ATOM 1695 C C . ARG A 1 216 ? -25.058 -11.040 24.910 1.00 88.44 216 ARG A C 1
ATOM 1697 O O . ARG A 1 216 ? -24.981 -10.967 26.135 1.00 88.44 216 ARG A O 1
ATOM 1704 N N . THR A 1 217 ? -24.377 -10.234 24.099 1.00 89.75 217 THR A N 1
ATOM 1705 C CA . THR A 1 217 ? -23.418 -9.216 24.560 1.00 89.75 217 THR A CA 1
ATOM 1706 C C . THR A 1 217 ? -23.991 -7.802 24.548 1.00 89.75 217 THR A C 1
ATOM 1708 O O . THR A 1 217 ? -23.523 -6.958 25.304 1.00 89.75 217 THR A O 1
ATOM 1711 N N . ARG A 1 218 ? -25.075 -7.548 23.808 1.00 88.88 218 ARG A N 1
ATOM 1712 C CA . ARG A 1 218 ? -25.817 -6.279 23.785 1.00 88.88 218 ARG A CA 1
ATOM 1713 C C . ARG A 1 218 ? -26.201 -5.757 25.179 1.00 88.88 218 ARG A C 1
ATOM 1715 O O . ARG A 1 218 ? -26.045 -4.558 25.400 1.00 88.88 218 ARG A O 1
ATOM 1722 N N . PRO A 1 219 ? -26.605 -6.588 26.165 1.00 90.00 219 PRO A N 1
ATOM 1723 C CA . PRO A 1 219 ? -26.878 -6.104 27.521 1.00 90.00 219 PRO A CA 1
ATOM 1724 C C . PRO A 1 219 ? -25.655 -5.506 28.236 1.00 90.00 219 PRO A C 1
ATOM 1726 O O . PRO A 1 219 ? -25.819 -4.794 29.222 1.00 90.00 219 PRO A O 1
ATOM 1729 N N . ASN A 1 220 ? -24.431 -5.797 27.779 1.00 88.69 220 ASN A N 1
ATOM 1730 C CA . ASN A 1 220 ? -23.208 -5.236 28.354 1.00 88.69 220 ASN A CA 1
ATOM 1731 C C . ASN A 1 220 ? -22.965 -3.784 27.928 1.00 88.69 220 ASN A C 1
ATOM 1733 O O . ASN A 1 220 ? -22.244 -3.087 28.629 1.00 88.69 220 ASN A O 1
ATOM 1737 N N . LEU A 1 221 ? -23.585 -3.308 26.841 1.00 87.06 221 LEU A N 1
ATOM 1738 C CA . LEU A 1 221 ? -23.425 -1.927 26.368 1.00 87.06 221 LEU A CA 1
ATOM 1739 C C . LEU A 1 221 ? -23.901 -0.899 27.399 1.00 87.06 221 LEU A C 1
ATOM 1741 O O . LEU A 1 221 ? -23.312 0.169 27.539 1.00 87.06 221 LEU A O 1
ATOM 1745 N N . CYS A 1 222 ? -24.951 -1.236 28.151 1.00 87.56 222 CYS A N 1
ATOM 1746 C CA . CYS A 1 222 ? -25.503 -0.363 29.182 1.00 87.56 222 CYS A CA 1
ATOM 1747 C C . CYS A 1 222 ? -24.767 -0.456 30.527 1.00 87.56 222 CYS A C 1
ATOM 1749 O O . CYS A 1 222 ? -25.051 0.360 31.405 1.00 87.56 222 CYS A O 1
ATOM 1751 N N . LYS A 1 223 ? -23.866 -1.434 30.694 1.00 89.06 223 LYS A N 1
ATOM 1752 C CA . LYS A 1 223 ? -23.103 -1.645 31.929 1.00 89.06 223 LYS A CA 1
ATOM 1753 C C . LYS A 1 223 ? -21.878 -0.745 31.967 1.00 89.06 223 LYS A C 1
ATOM 1755 O O . LYS A 1 223 ? -21.303 -0.413 30.927 1.00 89.06 223 LYS A O 1
ATOM 1760 N N . THR A 1 224 ? -21.475 -0.376 33.175 1.00 89.12 224 THR A N 1
ATOM 1761 C CA . THR A 1 224 ? -20.253 0.412 33.385 1.00 89.12 224 THR A CA 1
ATOM 1762 C C . THR A 1 224 ? -19.003 -0.459 33.259 1.00 89.12 224 THR A C 1
ATOM 1764 O O . THR A 1 224 ? -19.058 -1.672 33.478 1.00 89.12 224 THR A O 1
ATOM 1767 N N . LEU A 1 225 ? -17.852 0.143 32.943 1.00 84.56 225 LEU A N 1
ATOM 1768 C CA . LEU A 1 225 ? -16.571 -0.581 32.879 1.00 84.56 225 LEU A CA 1
ATOM 1769 C C . LEU A 1 225 ? -16.274 -1.322 34.197 1.00 84.56 225 LEU A C 1
ATOM 1771 O O . LEU A 1 225 ? -15.837 -2.475 34.184 1.00 84.56 225 LEU A O 1
ATOM 1775 N N . LYS A 1 226 ? -16.631 -0.709 35.333 1.00 84.25 226 LYS A N 1
ATOM 1776 C CA . LYS A 1 226 ? -16.513 -1.315 36.664 1.00 84.25 226 LYS A CA 1
ATOM 1777 C C . LYS A 1 226 ? -17.422 -2.536 36.857 1.00 84.25 226 LYS A C 1
ATOM 1779 O O . LYS A 1 226 ? -16.985 -3.538 37.413 1.00 84.25 226 LYS A O 1
ATOM 1784 N N . GLU A 1 227 ? -18.669 -2.488 36.385 1.00 85.81 227 GLU A N 1
ATOM 1785 C CA . GLU A 1 227 ? -19.601 -3.632 36.432 1.00 85.81 227 GLU A CA 1
ATOM 1786 C C . GLU A 1 227 ? -19.171 -4.790 35.526 1.00 85.81 227 GLU A C 1
ATOM 1788 O O . GLU A 1 227 ? -19.504 -5.949 35.780 1.00 85.81 227 GLU A O 1
ATOM 1793 N N . LEU A 1 228 ? -18.438 -4.483 34.456 1.00 83.44 228 LEU A N 1
ATOM 1794 C CA . LEU A 1 228 ? -17.878 -5.480 33.548 1.00 83.44 228 LEU A CA 1
ATOM 1795 C C . LEU A 1 228 ? -16.621 -6.159 34.107 1.00 83.44 228 LEU A C 1
ATOM 1797 O O . LEU A 1 228 ? -16.204 -7.178 33.551 1.00 83.44 228 LEU A O 1
ATOM 1801 N N . GLY A 1 229 ? -16.091 -5.654 35.225 1.00 81.75 229 GLY A N 1
ATOM 1802 C CA . GLY A 1 229 ? -14.913 -6.185 35.904 1.00 81.75 229 GLY A CA 1
ATOM 1803 C C . GLY A 1 229 ? -13.592 -5.687 35.324 1.00 81.75 229 GLY A C 1
ATOM 1804 O O . GLY A 1 229 ? -12.575 -6.328 35.561 1.00 81.75 229 GLY A O 1
ATOM 1805 N N . LEU A 1 230 ? -13.604 -4.589 34.559 1.00 83.56 230 LEU A N 1
ATOM 1806 C CA . LEU A 1 230 ? -12.382 -3.998 34.019 1.00 83.56 230 LEU A CA 1
ATOM 1807 C C . LEU A 1 230 ? -11.632 -3.227 35.111 1.00 83.56 230 LEU A C 1
ATOM 1809 O O . LEU A 1 230 ? -12.222 -2.396 35.808 1.00 83.56 230 LEU A O 1
ATOM 1813 N N . SER A 1 231 ? -10.341 -3.514 35.258 1.00 81.00 231 SER A N 1
ATOM 1814 C CA . SER A 1 231 ? -9.427 -2.786 36.140 1.00 81.00 231 SER A CA 1
ATOM 1815 C C . SER A 1 231 ? -8.622 -1.728 35.384 1.00 81.00 231 SER A C 1
ATOM 1817 O O . SER A 1 231 ? -8.510 -1.761 34.162 1.00 81.00 231 SER A O 1
ATOM 1819 N N . ASP A 1 232 ? -8.045 -0.793 36.135 1.00 82.88 232 ASP A N 1
ATOM 1820 C CA . ASP A 1 232 ? -7.081 0.181 35.617 1.00 82.88 232 ASP A CA 1
ATOM 1821 C C . ASP A 1 232 ? -5.844 -0.538 35.043 1.00 82.88 232 ASP A C 1
ATOM 1823 O O . ASP A 1 232 ? -5.355 -1.486 35.665 1.00 82.88 232 ASP A O 1
ATOM 1827 N N . GLY A 1 233 ? -5.382 -0.131 33.858 1.00 78.88 233 GLY A N 1
ATOM 1828 C CA . GLY A 1 233 ? -4.274 -0.764 33.129 1.00 78.88 233 GLY A CA 1
ATOM 1829 C C . GLY A 1 233 ? -4.630 -2.090 32.445 1.00 78.88 233 GLY A C 1
ATOM 1830 O O . GLY A 1 233 ? -3.756 -2.899 32.141 1.00 78.88 233 GLY A O 1
ATOM 1831 N N . GLN A 1 234 ? -5.921 -2.384 32.255 1.00 83.62 234 GLN A N 1
ATOM 1832 C CA . GLN A 1 234 ? -6.330 -3.627 31.606 1.00 83.62 234 GLN A CA 1
ATOM 1833 C C . GLN A 1 234 ? -6.267 -3.527 30.079 1.00 83.62 234 GLN A C 1
ATOM 1835 O O . GLN A 1 234 ? -6.818 -2.609 29.472 1.00 83.62 234 GLN A O 1
ATOM 1840 N N . GLU A 1 235 ? -5.650 -4.533 29.458 1.00 84.56 235 GLU A N 1
ATOM 1841 C CA . GLU A 1 235 ? -5.603 -4.660 28.005 1.00 84.56 235 GLU A CA 1
ATOM 1842 C C . GLU A 1 235 ? -6.952 -5.117 27.431 1.00 84.56 235 GLU A C 1
ATOM 1844 O O . GLU A 1 235 ? -7.524 -6.153 27.800 1.00 84.56 235 GLU A O 1
ATOM 1849 N N . LEU A 1 236 ? -7.434 -4.342 26.466 1.00 86.75 236 LEU A N 1
ATOM 1850 C CA . LEU A 1 236 ? -8.533 -4.656 25.575 1.00 86.75 236 LEU A CA 1
ATOM 1851 C C . LEU A 1 236 ? -7.978 -5.031 24.203 1.00 86.75 236 LEU A C 1
ATOM 1853 O O . LEU A 1 236 ? -7.188 -4.302 23.606 1.00 86.75 236 LEU A O 1
ATOM 1857 N N . ALA A 1 237 ? -8.457 -6.149 23.671 1.00 86.25 237 ALA A N 1
ATOM 1858 C CA . ALA A 1 237 ? -8.239 -6.516 22.283 1.00 86.25 237 ALA A CA 1
ATOM 1859 C C . ALA A 1 237 ? -9.460 -6.088 21.467 1.00 86.25 237 ALA A C 1
ATOM 1861 O O . ALA A 1 237 ? -10.568 -6.614 21.653 1.00 86.25 237 ALA A O 1
ATOM 1862 N N . VAL A 1 238 ? -9.241 -5.124 20.572 1.00 86.44 238 VAL A N 1
ATOM 1863 C CA . VAL A 1 238 ? -10.261 -4.565 19.687 1.00 86.44 238 VAL A CA 1
ATOM 1864 C C . VAL A 1 238 ? -10.031 -5.073 18.268 1.00 86.44 238 VAL A C 1
ATOM 1866 O O . VAL A 1 238 ? -9.003 -4.796 17.657 1.00 86.44 238 VAL A O 1
ATOM 1869 N N . ALA A 1 239 ? -10.991 -5.813 17.720 1.00 83.62 239 ALA A N 1
ATOM 1870 C CA . ALA A 1 239 ? -10.951 -6.270 16.333 1.00 83.62 239 ALA A CA 1
ATOM 1871 C C . ALA A 1 239 ? -12.056 -5.592 15.520 1.00 83.62 239 ALA A C 1
ATOM 1873 O O . ALA A 1 239 ? -13.197 -5.508 15.972 1.00 83.62 239 ALA A O 1
ATOM 1874 N N . ASP A 1 240 ? -11.741 -5.139 14.311 1.00 82.62 240 ASP A N 1
ATOM 1875 C CA . ASP A 1 240 ? -12.708 -4.520 13.406 1.00 82.62 240 ASP A CA 1
ATOM 1876 C C . ASP A 1 240 ? -12.481 -4.985 11.962 1.00 82.62 240 ASP A C 1
ATOM 1878 O O . ASP A 1 240 ? -11.421 -5.493 11.596 1.00 82.62 240 ASP A O 1
ATOM 1882 N N . VAL A 1 241 ? -13.482 -4.774 11.108 1.00 76.94 241 VAL A N 1
ATOM 1883 C CA . VAL A 1 241 ? -13.374 -5.016 9.663 1.00 76.94 241 VAL A CA 1
ATOM 1884 C C . VAL A 1 241 ? -12.353 -4.100 8.977 1.00 76.94 241 VAL A C 1
ATOM 1886 O O . VAL A 1 241 ? -11.920 -4.407 7.866 1.00 76.94 241 VAL A O 1
ATOM 1889 N N . THR A 1 242 ? -11.976 -2.977 9.601 1.00 71.81 242 THR A N 1
ATOM 1890 C CA . THR A 1 242 ? -10.910 -2.080 9.118 1.00 71.81 242 THR A CA 1
ATOM 1891 C C . THR A 1 242 ? -9.509 -2.670 9.311 1.00 71.81 242 THR A C 1
ATOM 1893 O O . THR A 1 242 ? -8.641 -2.432 8.47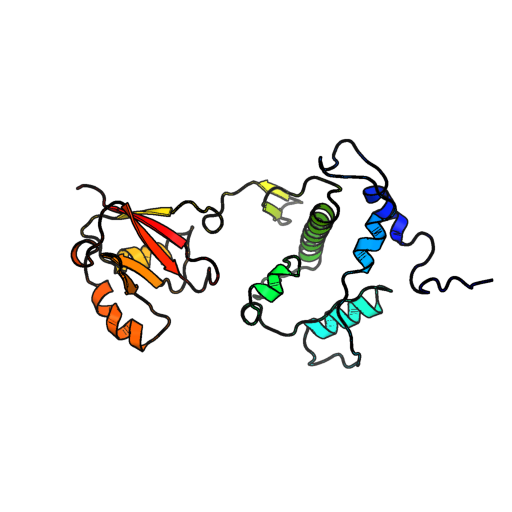0 1.00 71.81 242 THR A O 1
ATOM 1896 N N . THR A 1 243 ? -9.301 -3.504 10.337 1.00 67.44 243 THR A N 1
ATOM 1897 C CA . THR A 1 243 ? -8.014 -4.134 10.683 1.00 67.44 243 THR A CA 1
ATOM 1898 C C . THR A 1 243 ? -8.145 -5.661 10.851 1.00 67.44 243 THR A C 1
ATOM 1900 O O . THR A 1 243 ? -7.922 -6.211 11.929 1.00 67.44 243 THR A O 1
ATOM 1903 N N . PRO A 1 244 ? -8.457 -6.409 9.774 1.00 60.06 244 PRO A N 1
ATOM 1904 C CA . PRO A 1 244 ? -8.829 -7.827 9.866 1.00 60.06 244 PRO A CA 1
ATOM 1905 C C . PRO A 1 244 ? -7.700 -8.773 10.311 1.00 60.06 244 PRO A C 1
ATOM 1907 O O . PRO A 1 244 ? -7.977 -9.904 10.701 1.00 60.06 244 PRO A O 1
ATOM 1910 N N . HIS A 1 245 ? -6.436 -8.345 10.238 1.00 58.66 245 HIS A N 1
ATOM 1911 C CA . HIS A 1 245 ? -5.270 -9.200 10.504 1.00 58.66 245 HIS A CA 1
ATOM 1912 C C . HIS A 1 245 ? -4.455 -8.792 11.736 1.00 58.66 245 HIS A C 1
ATOM 1914 O O . HIS A 1 245 ? -3.505 -9.488 12.080 1.00 58.66 245 HIS A O 1
ATOM 1920 N N . CYS A 1 246 ? -4.802 -7.685 12.395 1.00 62.41 246 CYS A N 1
ATOM 1921 C CA . CYS A 1 246 ? -4.114 -7.222 13.596 1.00 62.41 246 CYS A CA 1
ATOM 1922 C C . CYS A 1 246 ? -5.139 -6.538 14.512 1.00 62.41 246 CYS A C 1
ATOM 1924 O O . CYS A 1 246 ? -5.550 -5.415 14.203 1.00 62.41 246 CYS A O 1
ATOM 1926 N N . PRO A 1 247 ? -5.617 -7.206 15.581 1.00 68.81 247 PRO A N 1
ATOM 1927 C CA . PRO A 1 247 ? -6.464 -6.541 16.558 1.00 68.81 247 PRO A CA 1
ATOM 1928 C C . PRO A 1 247 ? -5.663 -5.423 17.230 1.00 68.81 247 PRO A C 1
ATOM 1930 O O . PRO A 1 247 ? -4.518 -5.628 17.631 1.00 68.81 247 PRO A O 1
ATOM 1933 N N . LEU A 1 248 ? -6.271 -4.245 17.349 1.00 74.56 248 LEU A N 1
ATOM 1934 C CA . LEU A 1 248 ? -5.702 -3.139 18.103 1.00 74.56 248 LEU A CA 1
ATOM 1935 C C . LEU A 1 248 ? -5.629 -3.561 19.574 1.00 74.56 248 LEU A C 1
ATOM 1937 O O . LEU A 1 248 ? -6.641 -3.956 20.163 1.00 74.56 248 LEU A O 1
ATOM 1941 N N . GLN A 1 249 ? -4.438 -3.472 20.156 1.00 79.44 249 GLN A N 1
ATOM 1942 C CA . GLN A 1 249 ? -4.269 -3.559 21.599 1.00 79.44 249 GLN A CA 1
ATOM 1943 C C . GLN A 1 249 ? -4.473 -2.165 22.182 1.00 79.44 249 GLN A C 1
ATOM 1945 O O . GLN A 1 249 ? -3.836 -1.205 21.750 1.00 79.44 249 GLN A O 1
ATOM 1950 N N . ALA A 1 250 ? -5.391 -2.050 23.131 1.00 78.75 250 ALA A N 1
ATOM 1951 C CA . ALA A 1 250 ? -5.672 -0.807 23.824 1.00 78.75 250 ALA A CA 1
ATOM 1952 C C . ALA A 1 250 ? -5.581 -1.036 25.329 1.00 78.75 250 ALA A C 1
ATOM 1954 O O . ALA A 1 250 ? -6.123 -2.016 25.831 1.00 78.75 250 ALA A O 1
ATOM 1955 N N . GLU A 1 251 ? -4.922 -0.140 26.048 1.00 78.44 251 GLU A N 1
ATOM 1956 C CA . GLU A 1 251 ? -4.846 -0.192 27.504 1.00 78.44 251 GLU A CA 1
ATOM 1957 C C . GLU A 1 251 ? -5.842 0.815 28.081 1.00 78.44 251 GLU A C 1
ATOM 1959 O O . GLU A 1 251 ? -5.809 2.003 27.749 1.00 78.44 251 GLU A O 1
ATOM 1964 N N . THR A 1 252 ? -6.782 0.347 28.905 1.00 78.31 252 THR A N 1
ATOM 1965 C CA . THR A 1 252 ? -7.734 1.252 29.557 1.00 78.31 252 THR A CA 1
ATOM 1966 C C . THR A 1 252 ? -7.155 1.806 30.843 1.00 78.31 252 THR A C 1
ATOM 1968 O O . THR A 1 252 ? -7.006 1.073 31.821 1.00 78.31 252 THR A O 1
ATOM 1971 N N . HIS A 1 253 ? -6.937 3.117 30.868 1.00 76.69 253 HIS A N 1
ATOM 1972 C CA . HIS A 1 253 ? -6.614 3.864 32.077 1.00 76.69 253 HIS A CA 1
ATOM 1973 C C . HIS A 1 253 ? -7.898 4.461 32.648 1.00 76.69 253 HIS A C 1
ATOM 1975 O O . HIS A 1 253 ? -8.538 5.333 32.049 1.00 76.69 253 HIS A O 1
ATOM 1981 N N . LEU A 1 254 ? -8.296 3.960 33.812 1.00 69.06 254 LEU A N 1
ATOM 1982 C CA . LEU A 1 254 ? -9.450 4.444 34.547 1.00 69.06 254 LEU A CA 1
ATOM 1983 C C . LEU A 1 254 ? -9.021 5.668 35.352 1.00 69.06 254 LEU A C 1
ATOM 1985 O O . LEU A 1 254 ? -8.353 5.550 36.380 1.00 69.06 254 LEU A O 1
ATOM 1989 N N . LEU A 1 255 ? -9.421 6.856 34.891 1.00 61.50 255 LEU A N 1
ATOM 1990 C CA . LEU A 1 255 ? -9.090 8.108 35.571 1.00 61.50 255 LEU A CA 1
ATOM 1991 C C . LEU A 1 255 ? -9.540 8.029 37.038 1.00 61.50 255 LEU A C 1
ATOM 1993 O O . LEU A 1 255 ? -10.727 7.842 37.326 1.00 61.50 255 LEU A O 1
ATOM 1997 N N . LYS A 1 256 ? -8.583 8.149 37.967 1.00 51.78 256 LYS A N 1
ATOM 1998 C CA . LYS A 1 256 ? -8.873 8.251 39.401 1.00 51.78 256 LYS A CA 1
ATOM 1999 C C . LYS A 1 256 ? -9.640 9.553 39.623 1.00 51.78 256 LYS A C 1
ATOM 2001 O O . LYS A 1 256 ? -9.056 10.629 39.518 1.00 51.78 256 LYS A O 1
ATOM 2006 N N . GLY A 1 257 ? -10.949 9.428 39.838 1.00 40.41 257 GLY A N 1
ATOM 2007 C CA . GLY A 1 257 ? -11.802 10.519 40.309 1.00 40.41 257 GLY A CA 1
ATOM 2008 C C . GLY A 1 257 ? -11.437 10.959 41.717 1.00 40.41 257 GLY A C 1
ATOM 2009 O O . GLY A 1 257 ? -10.919 10.112 42.483 1.00 40.41 257 GLY A O 1
#

Secondary structure (DSSP, 8-state):
-------TT--TTTTHHHHHHHS---TTS-TT----SSHHHHGGG-----------SSS-HHHHHHHHHHHHSTT--PPP--S-GGG--HHHHTTS-------------HHHHHHHHHHHHHHHHHHHH-SSPPP-SEEEEE-SSS-EEEEE----TTT--SPEEEEE-TT-BHHHHHHHHHH-TTT--SS-EEEEEETTEEEEEE-SSSHHHHHHHGGGTTSBTTTTTPPTTEEEEEE-TTSTTSPEEEEEEE---

Sequence (257 aa):
MAVDGGDSRDWDGRWNHVKKFLERPGPFTHPDFEPSTEALSDFHHIHGSSFSGLAFVGRPKADVAADFVNSRVPGCQVVPHFNKIQDFDESFYRRKCRLCVVKRIIPAVASTNAVIAAACSTEVFKIVSNTYIPLNNYLVFNIVDGLYTYTFEENCSACSQVPQDLQFPPSAKLQEVLEYLTENASLQMKSPSITATLEGKHKTLYLQTVASIEERTRPNLCKTLKELGLSDGQELAVADVTTPHCPLQAETHLLKG

InterPro domains:
  IPR014929 E2 binding [PF08825] (168-244)
  IPR014929 E2 binding [SM01181] (166-251)
  IPR035985 Ubiquitin-activating enzyme-like [SSF69572] (53-244)

Radius of gyration: 25.62 Å; chains: 1; bounding box: 57×52×71 Å